Protein AF-A0A8H7XC31-F1 (afdb_monomer_lite)

Sequence (245 aa):
MSIRESCIIVEVGPGAEKYKVGDNVFGFFFHNEKERAQQIYVTAPEHPLSKVPAGVSLASAATVPNNFCTAFYTLSEKLGIELPWPRLEGFKSINQDMPILVWGASTSVGQYAVQILKYWGYTNVIGIASAKHHDKIKSYGAKHVFDYRDATVVQSIAKLINAQSTPDSIRVFDCVDSKFRSLIHISRIVTQPGSIVAGLLSIVVSNPSVQSPETPLRLASTFQRRLFGHRTLKLIALRHTTTNL

pLDDT: mean 77.9, std 24.05, range [23.14, 98.62]

Foldseek 3Di:
DQFFDWDADCDDDPPDDPDDGGFIKTFGDDPDPQQGPPDPDHDDDPVRMDTDDPPDDSVNRSLDHPLLVVLVCCCCVQQVHDQDPPDDPPQDDPCLAAAEEEAPCVDSNNVNNLLSSVVNNRQRYEYEDAPVCVVVSVVSRHPHYDYLPPPCRLVVLLCVNVPDPDHLEHEYEAAPPDPVGDVVSVVSNGDHPPYGYDYDDDDPDDDPPDPDPDDPDDDDPPVPDPPDDDDDDDPDDDDDDDDDD

Structure (mmCIF, N/CA/C/O backbone):
data_AF-A0A8H7XC31-F1
#
_entry.id   AF-A0A8H7XC31-F1
#
loop_
_atom_site.group_PDB
_atom_site.id
_atom_site.type_symbol
_atom_site.label_atom_id
_atom_site.label_alt_id
_atom_site.label_comp_id
_atom_site.label_asym_id
_atom_site.label_entity_id
_atom_site.label_seq_id
_atom_site.pdbx_PDB_ins_code
_atom_site.Cartn_x
_atom_site.Cartn_y
_atom_site.Cartn_z
_atom_site.occupancy
_atom_site.B_iso_or_equiv
_atom_site.auth_seq_id
_atom_site.auth_comp_id
_atom_site.auth_asym_id
_atom_site.auth_atom_id
_atom_site.pdbx_PDB_model_num
ATOM 1 N N . MET A 1 1 ? -2.207 14.937 -13.027 1.00 38.38 1 MET A N 1
ATOM 2 C CA . MET A 1 1 ? -0.823 14.515 -13.326 1.00 38.38 1 MET A CA 1
ATOM 3 C C . MET A 1 1 ? -0.801 12.994 -13.284 1.00 38.38 1 MET A C 1
ATOM 5 O O . MET A 1 1 ? -1.076 12.435 -12.230 1.00 38.38 1 MET A O 1
ATOM 9 N N . SER A 1 2 ? -0.657 12.329 -14.433 1.00 39.44 2 SER A N 1
ATOM 10 C CA . SER A 1 2 ? -0.609 10.858 -14.503 1.00 39.44 2 SER A CA 1
ATOM 11 C C . SER A 1 2 ? 0.830 10.404 -14.257 1.00 39.44 2 SER A C 1
ATOM 13 O O . SER A 1 2 ? 1.722 10.921 -14.919 1.00 39.44 2 SER A O 1
ATOM 15 N N . ILE A 1 3 ? 1.048 9.494 -13.301 1.00 52.84 3 ILE A N 1
ATOM 16 C CA . ILE A 1 3 ? 2.382 9.052 -12.839 1.00 52.84 3 ILE A CA 1
ATOM 17 C C . ILE A 1 3 ? 2.516 7.523 -12.968 1.00 52.84 3 ILE A C 1
ATOM 19 O O . ILE A 1 3 ? 2.842 6.814 -12.018 1.00 52.84 3 ILE A O 1
ATOM 23 N N . ARG A 1 4 ? 2.102 6.974 -14.114 1.00 57.53 4 ARG A N 1
ATOM 24 C CA . ARG A 1 4 ? 2.094 5.525 -14.360 1.00 57.53 4 ARG A CA 1
ATOM 25 C C . ARG A 1 4 ? 3.150 5.190 -15.404 1.00 57.53 4 ARG A C 1
ATOM 27 O O . ARG A 1 4 ? 2.907 5.386 -16.588 1.00 57.53 4 ARG A O 1
ATOM 34 N N . GLU A 1 5 ? 4.302 4.704 -14.956 1.00 68.81 5 GLU A N 1
ATOM 35 C CA . GLU A 1 5 ? 5.464 4.443 -15.809 1.00 68.81 5 GLU A CA 1
ATOM 36 C C . GLU A 1 5 ? 5.737 2.940 -15.875 1.00 68.81 5 GLU A C 1
ATOM 38 O O . GLU A 1 5 ? 6.327 2.346 -14.974 1.00 68.81 5 GLU A O 1
ATOM 43 N N . SER A 1 6 ? 5.298 2.320 -16.967 1.00 86.88 6 SER A N 1
ATOM 44 C CA . SER A 1 6 ? 5.898 1.086 -17.470 1.00 86.88 6 SER A CA 1
ATOM 45 C C . SER A 1 6 ? 6.266 1.307 -18.928 1.00 86.88 6 SER A C 1
ATOM 47 O O . SE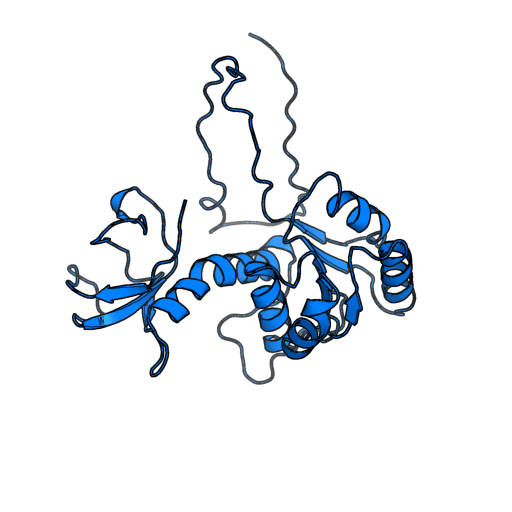R A 1 6 ? 5.449 1.844 -19.678 1.00 86.88 6 SER A O 1
ATOM 49 N N . CYS A 1 7 ? 7.451 0.889 -19.337 1.00 87.50 7 CYS A N 1
ATOM 50 C CA . CYS A 1 7 ? 7.962 1.129 -20.677 1.00 87.50 7 CYS A CA 1
ATOM 51 C C . CYS A 1 7 ? 8.883 -0.003 -21.131 1.00 87.50 7 CYS A C 1
ATOM 53 O O . CYS A 1 7 ? 9.198 -0.927 -20.378 1.00 87.50 7 CYS A O 1
ATOM 55 N N . ILE A 1 8 ? 9.288 0.083 -22.393 1.00 91.81 8 ILE A N 1
ATOM 56 C CA . ILE A 1 8 ? 10.309 -0.768 -22.993 1.00 91.81 8 ILE A CA 1
ATOM 57 C C . ILE A 1 8 ? 11.564 0.087 -23.133 1.00 91.81 8 ILE A C 1
ATOM 59 O O . ILE A 1 8 ? 11.482 1.224 -23.600 1.00 91.81 8 ILE A O 1
ATOM 63 N N . ILE A 1 9 ? 12.717 -0.441 -22.733 1.00 92.12 9 ILE A N 1
ATOM 64 C CA . ILE A 1 9 ? 13.994 0.243 -22.943 1.00 92.12 9 ILE A CA 1
ATOM 65 C C . ILE A 1 9 ? 14.299 0.272 -24.443 1.00 92.12 9 ILE A C 1
ATOM 67 O O . ILE A 1 9 ? 14.422 -0.779 -25.070 1.00 92.12 9 ILE A O 1
ATOM 71 N N . VAL A 1 10 ? 14.437 1.467 -25.016 1.00 92.56 10 VAL A N 1
ATOM 72 C CA . VAL A 1 10 ? 14.806 1.659 -26.433 1.00 92.56 10 VAL A CA 1
ATOM 73 C C . VAL A 1 10 ? 16.264 2.082 -26.612 1.00 92.56 10 VAL A C 1
ATOM 75 O O . VAL A 1 10 ? 16.846 1.828 -27.659 1.00 92.56 10 VAL A O 1
ATOM 78 N N . GLU A 1 11 ? 16.869 2.665 -25.577 1.00 91.81 11 GLU A N 1
ATOM 79 C CA . GLU A 1 11 ? 18.263 3.106 -25.552 1.00 91.81 11 GLU A CA 1
ATOM 80 C C . GLU A 1 11 ? 18.789 3.061 -24.109 1.00 91.81 11 GLU A C 1
ATOM 82 O O . GLU A 1 11 ? 18.017 3.215 -23.158 1.00 91.81 11 GLU A O 1
ATOM 87 N N . VAL A 1 12 ? 20.094 2.836 -23.944 1.00 92.44 12 VAL A N 1
ATOM 88 C CA . VAL A 1 12 ? 20.777 2.809 -22.645 1.00 92.44 12 VAL A CA 1
ATOM 89 C C . VAL A 1 12 ? 21.883 3.858 -22.652 1.00 92.44 12 VAL A C 1
ATOM 91 O O . VAL A 1 12 ? 22.724 3.872 -23.548 1.00 92.44 12 VAL A O 1
ATOM 94 N N . GLY A 1 13 ? 21.867 4.748 -21.658 1.00 88.50 13 GLY A N 1
ATOM 95 C CA . GLY A 1 13 ? 22.862 5.809 -21.532 1.00 88.50 13 GLY A CA 1
ATOM 96 C C . GLY A 1 13 ? 24.237 5.292 -21.078 1.00 88.50 13 GLY A C 1
ATOM 97 O O . GLY A 1 13 ? 24.325 4.217 -20.480 1.00 88.50 13 GLY A O 1
ATOM 98 N N . PRO A 1 14 ? 25.318 6.063 -21.302 1.00 87.06 14 PRO A N 1
ATOM 99 C CA . PRO A 1 14 ? 26.655 5.693 -20.844 1.00 87.06 14 PRO A CA 1
ATOM 100 C C . PRO A 1 14 ? 26.699 5.443 -19.327 1.00 87.06 14 PRO A C 1
ATOM 102 O O . PRO A 1 14 ? 26.270 6.291 -18.547 1.00 87.06 14 PRO A O 1
ATOM 105 N N . GLY A 1 15 ? 27.236 4.291 -18.916 1.00 85.12 15 GLY A N 1
ATOM 106 C CA . GLY A 1 15 ? 27.402 3.914 -17.504 1.00 85.12 15 GLY A CA 1
ATOM 107 C C . GLY A 1 15 ? 26.190 3.247 -16.842 1.00 85.12 15 GLY A C 1
ATOM 108 O O . GLY A 1 15 ? 26.268 2.928 -15.661 1.00 85.12 15 GLY A O 1
ATOM 109 N N . ALA A 1 16 ? 25.087 3.026 -17.566 1.00 86.00 16 ALA A N 1
ATOM 110 C CA . ALA A 1 16 ? 23.999 2.168 -17.096 1.00 86.00 16 ALA A CA 1
ATOM 111 C C . ALA A 1 16 ? 24.301 0.695 -17.429 1.00 86.00 16 ALA A C 1
ATOM 113 O O . ALA A 1 16 ? 24.654 0.367 -18.562 1.00 86.00 16 ALA A O 1
ATOM 114 N N . GLU A 1 17 ? 24.159 -0.191 -16.443 1.00 88.62 17 GLU A N 1
ATOM 115 C CA . GLU A 1 17 ? 24.619 -1.591 -16.517 1.00 88.62 17 GLU A CA 1
ATOM 116 C C . GLU A 1 17 ? 23.508 -2.621 -16.228 1.00 88.62 17 GLU A C 1
ATOM 118 O O . GLU A 1 17 ? 23.610 -3.792 -16.594 1.00 88.62 17 GLU A O 1
ATOM 123 N N . LYS A 1 18 ? 22.417 -2.210 -15.575 1.00 88.62 18 LYS A N 1
ATOM 124 C CA . LYS A 1 18 ? 21.340 -3.073 -15.059 1.00 88.62 18 LYS A CA 1
ATOM 125 C C . LYS A 1 18 ? 20.343 -3.505 -16.138 1.00 88.62 18 LYS A C 1
ATOM 127 O O . LYS A 1 18 ? 19.690 -4.549 -15.994 1.00 88.62 18 LYS A O 1
ATOM 132 N N . TYR A 1 19 ? 20.186 -2.708 -17.195 1.00 90.75 19 TYR A N 1
ATOM 133 C CA . TYR A 1 19 ? 19.176 -2.911 -18.238 1.00 90.75 19 TYR A CA 1
ATOM 134 C C . TYR A 1 19 ? 19.772 -2.915 -19.641 1.00 90.75 19 TYR A C 1
ATOM 136 O O . TYR A 1 19 ? 20.825 -2.339 -19.893 1.00 90.75 19 TYR A O 1
ATOM 144 N N . LYS A 1 20 ? 19.048 -3.541 -20.571 1.00 92.00 20 LYS A N 1
ATOM 145 C CA . LYS A 1 20 ? 19.362 -3.544 -22.003 1.00 92.00 20 LYS A CA 1
ATOM 146 C C . LYS A 1 20 ? 18.144 -3.156 -22.833 1.00 92.00 20 LYS A C 1
ATOM 148 O O . LYS A 1 20 ? 17.010 -3.278 -22.369 1.00 92.00 20 LYS A O 1
ATOM 153 N N . VAL A 1 21 ? 18.387 -2.751 -24.077 1.00 93.81 21 VAL A N 1
ATOM 154 C CA . VAL A 1 21 ? 17.334 -2.513 -25.074 1.00 93.81 21 VAL A CA 1
ATOM 155 C C . VAL A 1 21 ? 16.414 -3.736 -25.179 1.00 93.81 21 VAL A C 1
ATOM 157 O O . VAL A 1 21 ? 16.875 -4.877 -25.198 1.00 93.81 21 VAL A O 1
ATOM 160 N N . GLY A 1 22 ? 15.107 -3.484 -25.208 1.00 91.62 22 GLY A N 1
ATOM 161 C CA . GLY A 1 22 ? 14.050 -4.492 -25.227 1.00 91.62 22 GLY A CA 1
ATOM 162 C C . GLY A 1 22 ? 13.583 -4.973 -23.849 1.00 91.62 22 GLY A C 1
ATOM 163 O O . GLY A 1 22 ? 12.568 -5.664 -23.779 1.00 91.62 22 GLY A O 1
ATOM 164 N N . ASP A 1 23 ? 14.258 -4.619 -22.747 1.00 92.00 23 ASP A N 1
ATOM 165 C CA . ASP A 1 23 ? 13.760 -4.958 -21.409 1.00 92.00 23 ASP A CA 1
ATOM 166 C C . ASP A 1 23 ? 12.462 -4.180 -21.102 1.00 92.00 23 ASP A C 1
ATOM 168 O O . ASP A 1 23 ? 12.393 -2.958 -21.251 1.00 92.00 23 ASP A O 1
ATOM 172 N N . ASN A 1 24 ? 11.442 -4.889 -20.609 1.00 93.12 24 ASN A N 1
ATOM 173 C CA . ASN A 1 24 ? 10.237 -4.282 -20.043 1.00 93.12 24 ASN A CA 1
ATOM 174 C C . ASN A 1 24 ? 10.525 -3.831 -18.609 1.00 93.12 24 ASN A C 1
ATOM 176 O O . ASN A 1 24 ? 10.887 -4.651 -17.759 1.00 93.12 24 ASN A O 1
ATOM 180 N N . VAL A 1 25 ? 10.321 -2.550 -18.317 1.00 92.12 25 VAL A N 1
ATOM 181 C CA . VAL A 1 25 ? 10.585 -1.958 -17.002 1.00 92.12 25 VAL A CA 1
ATOM 182 C C . VAL A 1 25 ? 9.396 -1.148 -16.500 1.00 92.12 25 VAL A C 1
ATOM 184 O O . VAL A 1 25 ? 8.512 -0.754 -17.257 1.00 92.12 25 VAL A O 1
ATOM 187 N N . PHE A 1 26 ? 9.366 -0.912 -15.196 1.00 90.94 26 PHE A N 1
ATOM 188 C CA . PHE A 1 26 ? 8.407 -0.039 -14.533 1.00 90.94 26 PHE A CA 1
ATOM 189 C C . PHE A 1 26 ? 9.085 0.667 -13.356 1.00 90.94 26 PHE A C 1
ATOM 191 O O . PHE A 1 26 ? 10.065 0.158 -12.806 1.00 90.94 26 PHE A O 1
ATOM 198 N N . GLY A 1 27 ? 8.599 1.849 -12.984 1.00 86.38 27 GLY A N 1
ATOM 199 C CA . GLY A 1 27 ? 9.230 2.659 -11.944 1.00 86.38 27 GLY A CA 1
ATOM 200 C C . GLY A 1 27 ? 8.412 3.878 -11.550 1.00 86.38 27 GLY A C 1
ATOM 201 O O . GLY A 1 27 ? 7.295 4.068 -12.022 1.00 86.38 27 GLY A O 1
ATOM 202 N N . PHE A 1 28 ? 8.951 4.657 -10.617 1.00 81.88 28 PHE A N 1
ATOM 203 C CA . PHE A 1 28 ? 8.334 5.892 -10.140 1.00 81.88 28 PHE A CA 1
ATOM 204 C C . PHE A 1 28 ? 9.389 6.993 -10.060 1.00 81.88 28 PHE A C 1
ATOM 206 O O . PHE A 1 28 ? 10.243 6.961 -9.172 1.00 81.88 28 PHE A O 1
ATOM 213 N N . PHE A 1 29 ? 9.343 7.949 -10.986 1.00 73.12 29 PHE A N 1
ATOM 214 C CA . PHE A 1 29 ? 10.306 9.049 -11.065 1.00 73.12 29 PHE A CA 1
ATOM 215 C C . PHE A 1 29 ? 9.648 10.305 -11.657 1.00 73.12 29 PHE A C 1
ATOM 217 O O . PHE A 1 29 ? 8.815 10.226 -12.545 1.00 73.12 29 PHE A O 1
ATOM 224 N N . PHE A 1 30 ? 9.962 11.487 -11.121 1.00 69.81 30 PHE A N 1
ATOM 225 C CA . PHE A 1 30 ? 9.374 12.751 -11.594 1.00 69.81 30 PHE A CA 1
ATOM 226 C C . PHE A 1 30 ? 10.208 13.969 -11.162 1.00 69.81 30 PHE A C 1
ATOM 228 O O . PHE A 1 30 ? 9.672 14.965 -10.675 1.00 69.81 30 PHE A O 1
ATOM 235 N N . HIS A 1 31 ? 11.536 13.912 -11.303 1.00 69.12 31 HIS A N 1
ATOM 236 C CA . HIS A 1 31 ? 12.411 14.986 -10.818 1.00 69.12 31 HIS A CA 1
ATOM 237 C C . HIS A 1 31 ? 12.345 16.239 -11.696 1.00 69.12 31 HIS A C 1
ATOM 239 O O . HIS A 1 31 ? 12.522 17.352 -11.200 1.00 69.12 31 HIS A O 1
ATOM 245 N N . ASN A 1 32 ? 12.101 16.072 -12.997 1.00 73.62 32 ASN A N 1
ATOM 246 C CA . ASN A 1 32 ? 12.052 17.159 -13.971 1.00 73.62 32 ASN A CA 1
ATOM 247 C C . ASN A 1 32 ? 11.060 16.854 -15.110 1.00 73.62 32 ASN A C 1
ATOM 249 O O . ASN A 1 32 ? 10.403 15.816 -15.140 1.00 73.62 32 ASN A O 1
ATOM 253 N N . GLU A 1 33 ? 10.918 17.787 -16.051 1.00 72.62 33 GLU A N 1
ATOM 254 C CA . GLU A 1 33 ? 9.970 17.670 -17.167 1.00 72.62 33 GLU A CA 1
ATOM 255 C C . GLU A 1 33 ? 10.283 16.517 -18.122 1.00 72.62 33 GLU A C 1
ATOM 257 O O . GLU A 1 33 ? 9.353 15.884 -18.617 1.00 72.62 33 GLU A O 1
ATOM 262 N N . LYS A 1 34 ? 11.569 16.195 -18.315 1.00 70.81 34 LYS A N 1
ATOM 263 C CA . LYS A 1 34 ? 12.021 15.100 -19.187 1.00 70.81 34 LYS A CA 1
ATOM 264 C C . LYS A 1 34 ? 11.685 13.721 -18.625 1.00 70.81 34 LYS A C 1
ATOM 266 O O . LYS A 1 34 ? 11.679 12.754 -19.375 1.00 70.81 34 LYS A O 1
ATOM 271 N N . GLU A 1 35 ? 11.377 13.654 -17.334 1.00 73.06 35 GLU A N 1
ATOM 272 C CA . GLU A 1 35 ? 11.064 12.438 -16.584 1.00 73.06 35 GLU A CA 1
ATOM 273 C C . GLU A 1 35 ? 9.557 12.183 -16.429 1.00 73.06 35 GLU A C 1
ATOM 275 O O . GLU A 1 35 ? 9.161 11.231 -15.771 1.00 73.06 35 GLU A O 1
ATOM 280 N N . ARG A 1 36 ? 8.681 13.017 -17.005 1.00 76.12 36 ARG A N 1
ATOM 281 C CA . ARG A 1 36 ? 7.228 12.844 -16.840 1.00 76.12 36 ARG A CA 1
ATOM 282 C C . ARG A 1 36 ? 6.710 11.626 -17.615 1.00 76.12 36 ARG A C 1
ATOM 284 O O . ARG A 1 36 ? 7.155 11.354 -18.720 1.00 76.12 36 ARG A O 1
ATOM 291 N N . ALA A 1 37 ? 5.683 10.950 -17.103 1.00 75.38 37 ALA A N 1
ATOM 292 C CA . ALA A 1 37 ? 5.089 9.782 -17.769 1.00 75.38 37 ALA A CA 1
ATOM 293 C C . ALA A 1 37 ? 4.274 10.087 -19.045 1.00 75.38 37 ALA A C 1
ATOM 295 O O . ALA A 1 37 ? 3.971 9.186 -19.821 1.00 75.38 37 ALA A O 1
ATOM 296 N N . GLN A 1 38 ? 3.816 11.329 -19.238 1.00 81.38 38 GLN A N 1
ATOM 297 C CA . GLN A 1 38 ? 2.826 11.682 -20.272 1.00 81.38 38 GLN A CA 1
ATOM 298 C C . GLN A 1 38 ? 3.481 12.070 -21.604 1.00 81.38 38 GLN A C 1
ATOM 300 O O . GLN A 1 38 ? 3.237 13.151 -22.134 1.00 81.38 38 GLN A O 1
ATOM 305 N N . GLN A 1 39 ? 4.332 11.193 -22.120 1.00 80.88 39 GLN A N 1
ATOM 306 C CA . GLN A 1 39 ? 5.094 11.384 -23.353 1.00 80.88 39 GLN A CA 1
ATOM 307 C C . GLN A 1 39 ? 5.420 10.027 -23.981 1.00 80.88 39 GLN A C 1
ATOM 309 O O . GLN A 1 39 ? 5.320 8.992 -23.327 1.00 80.88 39 GLN A O 1
ATOM 314 N N . ILE A 1 40 ? 5.783 10.036 -25.266 1.00 83.81 40 ILE A N 1
ATOM 315 C CA . ILE A 1 40 ? 6.089 8.812 -26.027 1.00 83.81 40 ILE A CA 1
ATOM 316 C C . ILE A 1 40 ? 7.442 8.227 -25.599 1.00 83.81 40 ILE A C 1
ATOM 318 O O . ILE A 1 40 ? 7.591 7.012 -25.515 1.00 83.81 40 ILE A O 1
ATOM 322 N N . TYR A 1 41 ? 8.404 9.095 -25.285 1.00 84.56 41 TYR A N 1
ATOM 323 C CA . TYR A 1 41 ? 9.725 8.727 -24.790 1.00 84.56 41 TYR A CA 1
ATOM 324 C C . TYR A 1 41 ? 10.001 9.466 -23.494 1.00 84.56 41 TYR A C 1
ATOM 326 O O . TYR A 1 41 ? 9.636 10.629 -23.362 1.00 84.56 41 TYR A O 1
ATOM 334 N N . VAL A 1 42 ? 10.661 8.797 -22.558 1.00 85.25 42 VAL A N 1
ATOM 335 C CA . VAL A 1 42 ? 11.051 9.368 -21.273 1.00 85.25 42 VAL A CA 1
ATOM 336 C C . VAL A 1 42 ? 12.484 8.965 -20.978 1.00 85.25 42 VAL A C 1
ATOM 338 O O . VAL A 1 42 ? 12.874 7.820 -21.209 1.00 85.25 42 VAL A O 1
ATOM 341 N N . THR A 1 43 ? 13.275 9.907 -20.480 1.00 84.88 43 THR A N 1
ATOM 342 C CA . THR A 1 43 ? 14.601 9.605 -19.941 1.00 84.88 43 THR A CA 1
ATOM 343 C C . THR A 1 43 ? 14.454 9.441 -18.440 1.00 84.88 43 THR A C 1
ATOM 345 O O . THR A 1 43 ? 13.861 10.300 -17.795 1.00 84.88 43 THR A O 1
ATOM 348 N N . ALA A 1 44 ? 14.970 8.351 -17.883 1.00 82.00 44 ALA A N 1
ATOM 349 C CA . ALA A 1 44 ? 14.872 8.065 -16.459 1.00 82.00 44 ALA A CA 1
ATOM 350 C C . ALA A 1 44 ? 16.227 7.596 -15.924 1.00 82.00 44 ALA A C 1
ATOM 352 O O . ALA A 1 44 ? 16.964 6.920 -16.648 1.00 82.00 44 ALA A O 1
ATOM 353 N N . PRO A 1 45 ? 16.568 7.918 -14.666 1.00 83.19 45 PRO A N 1
ATOM 354 C CA . PRO A 1 45 ? 17.711 7.290 -14.030 1.00 83.19 45 PRO A CA 1
ATOM 355 C C . PRO A 1 45 ? 17.467 5.779 -13.876 1.00 83.19 45 PRO A C 1
ATOM 357 O O . PRO A 1 45 ? 16.332 5.309 -13.871 1.00 83.19 45 PRO A O 1
ATOM 360 N N . GLU A 1 46 ? 18.543 5.009 -13.728 1.00 84.25 46 GLU A N 1
ATOM 361 C CA . GLU A 1 46 ? 18.479 3.543 -13.657 1.00 84.25 46 GLU A CA 1
ATOM 362 C C . GLU A 1 46 ? 17.914 3.019 -12.321 1.00 84.25 46 GLU A C 1
ATOM 364 O O . GLU A 1 46 ? 17.202 2.012 -12.269 1.00 84.25 46 GLU A O 1
ATOM 369 N N . HIS A 1 47 ? 18.214 3.713 -11.221 1.00 84.38 47 HIS A N 1
ATOM 370 C CA . HIS A 1 47 ? 17.933 3.243 -9.863 1.00 84.38 47 HIS A CA 1
ATOM 371 C C . HIS A 1 47 ? 16.440 3.099 -9.474 1.00 84.38 47 HIS A C 1
ATOM 373 O O . HIS A 1 47 ? 16.144 2.142 -8.757 1.00 84.38 47 HIS A O 1
ATOM 379 N N . PRO A 1 48 ? 15.482 3.955 -9.902 1.00 83.06 48 PRO A N 1
ATOM 380 C CA . PRO A 1 48 ? 14.070 3.823 -9.536 1.00 83.06 48 PRO A CA 1
ATOM 381 C C . PRO A 1 48 ? 13.307 2.835 -10.431 1.00 83.06 48 PRO A C 1
ATOM 383 O O . PRO A 1 48 ? 12.103 2.648 -10.250 1.00 83.06 48 PRO A O 1
ATOM 386 N N . LEU A 1 49 ? 13.978 2.224 -11.412 1.00 87.31 49 LEU A N 1
ATOM 387 C CA . LEU A 1 49 ? 13.386 1.231 -12.297 1.00 87.31 49 LEU A CA 1
ATOM 388 C C . LEU A 1 49 ? 13.502 -0.173 -11.699 1.00 87.31 49 LEU A C 1
ATOM 390 O O . LEU A 1 49 ? 14.424 -0.499 -10.941 1.00 87.31 49 LEU A O 1
ATOM 394 N N . SER A 1 50 ? 12.579 -1.034 -12.107 1.00 90.88 50 SER A N 1
ATOM 395 C CA . SER A 1 50 ? 12.626 -2.482 -11.921 1.00 90.88 50 SER A CA 1
ATOM 396 C C . SER A 1 50 ? 12.133 -3.185 -13.183 1.00 90.88 50 SER A C 1
ATOM 398 O O . SER A 1 50 ? 11.341 -2.624 -13.939 1.00 90.88 50 SER A O 1
ATOM 400 N N . LYS A 1 51 ? 12.589 -4.421 -13.425 1.00 93.88 51 LYS A N 1
ATOM 401 C CA . LYS A 1 51 ? 12.087 -5.226 -14.549 1.00 93.88 51 LYS A CA 1
ATOM 402 C C . LYS A 1 51 ? 10.656 -5.673 -14.277 1.00 93.88 51 LYS A C 1
ATOM 404 O O . LYS A 1 51 ? 10.333 -6.071 -13.158 1.00 93.88 51 LYS A O 1
ATOM 409 N N . VAL A 1 52 ? 9.817 -5.640 -15.304 1.00 94.25 52 VAL A N 1
ATOM 410 C CA . VAL A 1 52 ? 8.467 -6.201 -15.235 1.00 94.25 52 VAL A CA 1
ATOM 411 C C . VAL A 1 52 ? 8.577 -7.729 -15.149 1.00 94.25 52 VAL A C 1
ATOM 413 O O . VAL A 1 52 ? 9.269 -8.325 -15.978 1.00 94.25 52 VAL A O 1
ATOM 416 N N . PRO A 1 53 ? 7.931 -8.382 -14.164 1.00 94.88 53 PRO A N 1
ATOM 417 C CA . PRO A 1 53 ? 7.959 -9.836 -14.051 1.00 94.88 53 PRO A CA 1
ATOM 418 C C . PRO A 1 53 ? 7.376 -10.537 -15.284 1.00 94.88 53 PRO A C 1
ATOM 420 O O . PRO A 1 53 ? 6.454 -10.030 -15.929 1.00 94.88 53 PRO A O 1
ATOM 423 N N . ALA A 1 54 ? 7.873 -11.740 -15.578 1.00 93.06 54 ALA A N 1
ATOM 424 C CA . ALA A 1 54 ? 7.337 -12.563 -16.657 1.00 93.06 54 ALA A CA 1
ATOM 425 C C . ALA A 1 54 ? 5.830 -12.823 -16.456 1.00 93.06 54 ALA A C 1
ATOM 427 O O . ALA A 1 54 ? 5.380 -13.102 -15.346 1.00 93.06 54 ALA A O 1
ATOM 428 N N . GLY A 1 55 ? 5.047 -12.708 -17.532 1.00 92.88 55 GLY A N 1
ATOM 429 C CA . GLY A 1 55 ? 3.590 -12.882 -17.499 1.00 92.88 55 GLY A CA 1
ATOM 430 C C . GLY A 1 55 ? 2.793 -11.661 -17.017 1.00 92.88 55 GLY A C 1
ATOM 431 O O . GLY A 1 55 ? 1.565 -11.686 -17.075 1.00 92.88 55 GLY A O 1
ATOM 432 N N . VAL A 1 56 ? 3.449 -10.576 -16.590 1.00 94.62 56 VAL A N 1
ATOM 433 C CA . VAL A 1 56 ? 2.777 -9.319 -16.229 1.00 94.62 56 VAL A CA 1
ATOM 434 C C . VAL A 1 56 ? 2.774 -8.373 -17.429 1.00 94.62 56 VAL A C 1
ATOM 436 O O . VAL A 1 56 ? 3.820 -8.047 -17.985 1.00 94.62 56 VAL A O 1
ATOM 439 N N . SER A 1 57 ? 1.588 -7.910 -17.832 1.00 94.69 57 SER A N 1
ATOM 440 C CA . SER A 1 57 ? 1.471 -6.904 -18.894 1.00 94.69 57 SER A CA 1
ATOM 441 C C . SER A 1 57 ? 2.034 -5.552 -18.444 1.00 94.69 57 SER A C 1
ATOM 443 O O . SER A 1 57 ? 1.949 -5.204 -17.263 1.00 94.69 57 SER A O 1
ATOM 445 N N . LEU A 1 58 ? 2.530 -4.742 -19.385 1.00 89.31 58 LEU A N 1
ATOM 446 C CA . LEU A 1 58 ? 2.939 -3.360 -19.101 1.00 89.31 58 LEU A CA 1
ATOM 447 C C . LEU A 1 58 ? 1.791 -2.561 -18.462 1.00 89.31 58 LEU A C 1
ATOM 449 O O . LEU A 1 58 ? 1.980 -1.918 -17.436 1.00 89.31 58 LEU A O 1
ATOM 453 N N . ALA A 1 59 ? 0.565 -2.698 -18.978 1.00 90.81 59 ALA A N 1
ATOM 454 C CA . ALA A 1 59 ? -0.607 -2.018 -18.424 1.00 90.81 59 ALA A CA 1
ATOM 455 C C . ALA A 1 59 ? -0.844 -2.349 -16.939 1.00 90.81 59 ALA A C 1
ATOM 457 O O . ALA A 1 59 ? -1.149 -1.454 -16.149 1.00 90.81 59 ALA A O 1
ATOM 458 N N . SER A 1 60 ? -0.662 -3.613 -16.547 1.00 91.81 60 SER A N 1
ATOM 459 C CA . SER A 1 60 ? -0.736 -4.042 -15.147 1.00 91.81 60 SER A CA 1
ATOM 460 C C . SER A 1 60 ? 0.442 -3.508 -14.329 1.00 91.81 60 SER A C 1
ATOM 462 O O . SER A 1 60 ? 0.247 -3.013 -13.222 1.00 91.81 60 SER A O 1
ATOM 464 N N . ALA A 1 61 ? 1.662 -3.562 -14.870 1.00 91.06 61 ALA A N 1
ATOM 465 C CA . ALA A 1 61 ? 2.853 -3.047 -14.197 1.00 91.06 61 ALA A CA 1
ATOM 466 C C . ALA A 1 61 ? 2.740 -1.540 -13.913 1.00 91.06 61 ALA A C 1
ATOM 468 O O . ALA A 1 61 ? 3.071 -1.095 -12.818 1.00 91.06 61 ALA A O 1
ATOM 469 N N . ALA A 1 62 ? 2.174 -0.766 -14.841 1.00 89.56 62 ALA A N 1
ATOM 470 C CA . ALA A 1 62 ? 1.981 0.676 -14.717 1.00 89.56 62 ALA A CA 1
ATOM 471 C C . ALA A 1 62 ? 1.088 1.087 -13.527 1.00 89.56 62 ALA A C 1
ATOM 473 O O . ALA A 1 62 ? 1.107 2.243 -13.102 1.00 89.56 62 ALA A O 1
ATOM 474 N N . THR A 1 63 ? 0.275 0.179 -12.971 1.00 89.25 63 THR A N 1
ATOM 475 C CA . THR A 1 63 ? -0.603 0.499 -11.832 1.00 89.25 63 THR A CA 1
ATOM 476 C C . THR A 1 63 ? 0.110 0.462 -10.481 1.00 89.25 63 THR A C 1
ATOM 478 O O . THR A 1 63 ? -0.449 0.943 -9.491 1.00 89.25 63 THR A O 1
ATOM 481 N N . VAL A 1 64 ? 1.312 -0.119 -10.429 1.00 90.94 64 VAL A N 1
ATOM 482 C CA . VAL A 1 64 ? 2.027 -0.439 -9.188 1.00 90.94 64 VAL A CA 1
ATOM 483 C C . VAL A 1 64 ? 2.809 0.751 -8.620 1.00 90.94 64 VAL A C 1
ATOM 485 O O . VAL A 1 64 ? 2.536 1.102 -7.471 1.00 90.94 64 VAL A O 1
ATOM 488 N N . PRO A 1 65 ? 3.731 1.408 -9.359 1.00 89.31 65 PRO A N 1
ATOM 489 C CA . PRO A 1 65 ? 4.824 2.170 -8.753 1.00 89.31 65 PRO A CA 1
ATOM 490 C C . PRO A 1 65 ? 4.362 3.272 -7.809 1.00 89.31 65 PRO A C 1
ATOM 492 O O . PRO A 1 65 ? 4.632 3.214 -6.614 1.00 89.31 65 PRO A O 1
ATOM 495 N N . ASN A 1 66 ? 3.573 4.223 -8.315 1.00 87.38 66 ASN A N 1
ATOM 496 C CA . ASN A 1 66 ? 3.099 5.352 -7.521 1.00 87.38 66 ASN A CA 1
ATOM 497 C C . ASN A 1 66 ? 2.345 4.896 -6.262 1.00 87.38 66 ASN A C 1
ATOM 499 O O . ASN A 1 66 ? 2.607 5.376 -5.162 1.00 87.38 66 ASN A O 1
ATOM 503 N N . ASN A 1 67 ? 1.404 3.960 -6.410 1.00 89.56 67 ASN A N 1
ATOM 504 C CA . ASN A 1 67 ? 0.529 3.560 -5.309 1.00 89.56 67 ASN A CA 1
ATOM 505 C C . ASN A 1 67 ? 1.271 2.713 -4.268 1.00 89.56 67 ASN A C 1
ATOM 507 O O . ASN A 1 67 ? 1.068 2.909 -3.071 1.00 89.56 67 ASN A O 1
ATOM 511 N N . PHE A 1 68 ? 2.146 1.811 -4.721 1.00 92.25 68 PHE A N 1
ATOM 512 C CA . PHE A 1 68 ? 2.978 0.987 -3.854 1.00 92.25 68 PHE A CA 1
ATOM 513 C C . PHE A 1 68 ? 4.000 1.839 -3.100 1.00 92.25 68 PHE A C 1
ATOM 515 O O . PHE A 1 68 ? 4.045 1.764 -1.876 1.00 92.25 68 PHE A O 1
ATOM 522 N N . CYS A 1 69 ? 4.761 2.699 -3.790 1.00 90.94 69 CYS A N 1
ATOM 523 C CA . CYS A 1 69 ? 5.735 3.590 -3.155 1.00 90.94 69 CYS A CA 1
ATOM 524 C C . CYS A 1 69 ? 5.064 4.520 -2.137 1.00 90.94 69 CYS A C 1
ATOM 526 O O . CYS A 1 69 ? 5.569 4.680 -1.029 1.00 90.94 69 CYS A O 1
ATOM 528 N N . THR A 1 70 ? 3.894 5.072 -2.475 1.00 90.56 70 THR A N 1
ATOM 529 C CA . THR A 1 70 ? 3.105 5.909 -1.559 1.00 90.56 70 THR A CA 1
ATOM 530 C C . THR A 1 70 ? 2.698 5.137 -0.305 1.00 90.56 70 THR A C 1
ATOM 532 O O . THR A 1 70 ? 2.864 5.641 0.810 1.00 90.56 70 THR A O 1
ATOM 535 N N . ALA A 1 71 ? 2.181 3.915 -0.470 1.00 94.94 71 ALA A N 1
ATOM 536 C CA . ALA A 1 71 ? 1.757 3.091 0.652 1.00 94.94 71 ALA A CA 1
ATOM 537 C C . ALA A 1 71 ? 2.946 2.688 1.530 1.00 94.94 71 ALA A C 1
ATOM 539 O O . ALA A 1 71 ? 2.913 2.906 2.739 1.00 94.94 71 ALA A O 1
ATOM 540 N N . PHE A 1 72 ? 4.006 2.164 0.914 1.00 94.56 72 PHE A N 1
ATOM 541 C CA . PHE A 1 72 ? 5.208 1.703 1.597 1.00 94.56 72 PHE A CA 1
ATOM 542 C C . PHE A 1 72 ? 5.858 2.830 2.402 1.00 94.56 72 PHE A C 1
ATOM 544 O O . PHE A 1 72 ? 6.044 2.684 3.605 1.00 94.56 72 PHE A O 1
ATOM 551 N N . TYR A 1 73 ? 6.099 3.985 1.772 1.00 91.94 73 TYR A N 1
ATOM 552 C CA . TYR A 1 73 ? 6.694 5.151 2.428 1.00 91.94 73 TYR A CA 1
ATOM 553 C C . TYR A 1 73 ? 5.829 5.691 3.570 1.00 91.94 73 TYR A C 1
ATOM 555 O O . TYR A 1 73 ? 6.344 6.060 4.621 1.00 91.94 73 TYR A O 1
ATOM 563 N N . THR A 1 74 ? 4.508 5.755 3.389 1.00 92.25 74 THR A N 1
ATOM 564 C CA . THR A 1 74 ? 3.623 6.247 4.453 1.00 92.25 74 THR A CA 1
ATOM 565 C C . THR A 1 74 ? 3.625 5.303 5.650 1.00 92.25 74 THR A C 1
ATOM 567 O O . THR A 1 74 ? 3.757 5.752 6.789 1.00 92.25 74 THR A O 1
ATOM 570 N N . LEU A 1 75 ? 3.525 3.997 5.398 1.00 95.25 75 LEU A N 1
ATOM 571 C CA . LEU A 1 75 ? 3.578 2.985 6.445 1.00 95.25 75 LEU A CA 1
ATOM 572 C C . LEU A 1 75 ? 4.921 3.035 7.190 1.00 95.25 75 LEU A C 1
ATOM 574 O O . LEU A 1 75 ? 4.920 3.150 8.414 1.00 95.25 75 LEU A O 1
ATOM 578 N N . SER A 1 76 ? 6.054 3.025 6.485 1.00 93.94 76 SER A N 1
ATOM 579 C CA . SER A 1 76 ? 7.369 3.019 7.133 1.00 93.94 76 SER A CA 1
ATOM 580 C C . SER A 1 76 ? 7.718 4.367 7.770 1.00 93.94 76 SER A C 1
ATOM 582 O O . SER A 1 76 ? 7.840 4.479 8.987 1.00 93.94 76 SER A O 1
ATOM 584 N N . GLU A 1 77 ? 7.822 5.425 6.971 1.00 89.31 77 GLU A N 1
ATOM 585 C CA . GLU A 1 77 ? 8.436 6.692 7.383 1.00 89.31 77 GLU A CA 1
ATOM 586 C C . GLU A 1 77 ? 7.492 7.620 8.148 1.00 89.31 77 GLU A C 1
ATOM 588 O O . GLU A 1 77 ? 7.949 8.517 8.864 1.00 89.31 77 GLU A O 1
ATOM 593 N N . LYS A 1 78 ? 6.172 7.478 7.967 1.00 89.06 78 LYS A N 1
ATOM 594 C CA . LYS A 1 78 ? 5.187 8.328 8.661 1.00 89.06 78 LYS A CA 1
ATOM 595 C C . LYS A 1 78 ? 4.534 7.620 9.828 1.00 89.06 78 LYS A C 1
ATOM 597 O O . LYS A 1 78 ? 4.340 8.248 10.862 1.00 89.06 78 LYS A O 1
ATOM 602 N N . LEU A 1 79 ? 4.215 6.339 9.672 1.00 88.56 79 LEU A N 1
ATOM 603 C CA . LEU A 1 79 ? 3.545 5.557 10.707 1.00 88.56 79 LEU A CA 1
ATOM 604 C C . LEU A 1 79 ? 4.515 4.729 11.560 1.00 88.56 79 LEU A C 1
ATOM 606 O O . LEU A 1 79 ? 4.099 4.203 12.592 1.00 88.56 79 LEU A O 1
ATOM 610 N N . GLY A 1 80 ? 5.798 4.654 11.194 1.00 90.56 80 GLY A N 1
ATOM 611 C CA . GLY A 1 80 ? 6.796 3.908 11.960 1.00 90.56 80 GLY A CA 1
ATOM 612 C C . GLY A 1 80 ? 6.542 2.401 11.950 1.00 90.56 80 GLY A C 1
ATOM 613 O O . GLY A 1 80 ? 6.879 1.724 12.917 1.00 90.56 80 GLY A O 1
ATOM 614 N N . ILE A 1 81 ? 5.890 1.889 10.903 1.00 94.00 81 ILE A N 1
ATOM 615 C CA . ILE A 1 81 ? 5.700 0.454 10.686 1.00 94.00 81 ILE A CA 1
ATOM 616 C C . ILE A 1 81 ? 7.040 -0.136 10.238 1.00 94.00 81 ILE A C 1
ATOM 618 O O . ILE A 1 81 ? 7.670 0.367 9.306 1.00 94.00 81 ILE A O 1
ATOM 622 N N . GLU A 1 82 ? 7.485 -1.210 10.884 1.00 94.69 82 GLU A N 1
ATOM 623 C CA . GLU A 1 82 ? 8.715 -1.900 10.504 1.00 94.69 82 GLU A CA 1
ATOM 624 C C . GLU A 1 82 ? 8.512 -2.663 9.197 1.00 94.69 82 GLU A C 1
ATOM 626 O O . GLU A 1 82 ? 7.920 -3.742 9.157 1.00 94.69 82 GLU A O 1
ATOM 631 N N . LEU A 1 83 ? 9.054 -2.096 8.123 1.00 94.81 83 LEU A N 1
ATOM 632 C CA . LEU A 1 83 ? 9.059 -2.696 6.797 1.00 94.81 83 LEU A CA 1
ATOM 633 C C . LEU A 1 83 ? 10.506 -2.861 6.304 1.00 94.81 83 LEU A C 1
ATOM 635 O O . LEU A 1 83 ? 10.901 -2.175 5.359 1.00 94.81 83 LEU A O 1
ATOM 639 N N . PRO A 1 84 ? 11.340 -3.713 6.940 1.00 93.31 84 PRO A N 1
ATOM 640 C CA . PRO A 1 84 ? 12.717 -3.897 6.496 1.00 93.31 84 PRO A CA 1
ATOM 641 C C . PRO A 1 84 ? 12.755 -4.380 5.047 1.00 93.31 84 PRO A C 1
ATOM 643 O O . PRO A 1 84 ? 11.961 -5.238 4.639 1.00 93.31 84 PRO A O 1
ATOM 646 N N . TRP A 1 85 ? 13.695 -3.819 4.289 1.00 86.62 85 TRP A N 1
ATOM 647 C CA . TRP A 1 85 ? 13.967 -4.190 2.910 1.00 86.62 85 TRP A CA 1
ATOM 648 C C . TRP A 1 85 ? 15.464 -4.500 2.730 1.00 86.62 85 TRP A C 1
ATOM 650 O O . TRP A 1 85 ? 16.284 -3.639 3.055 1.00 86.62 85 TRP A O 1
ATOM 660 N N . PRO A 1 86 ? 15.841 -5.683 2.205 1.00 89.12 86 PRO A N 1
ATOM 661 C CA . PRO A 1 86 ? 14.961 -6.786 1.811 1.00 89.12 86 PRO A CA 1
ATOM 662 C C . PRO A 1 86 ? 14.236 -7.409 3.016 1.00 89.12 86 PRO A C 1
ATOM 664 O O . PRO A 1 86 ? 14.732 -7.379 4.142 1.00 89.12 86 PRO A O 1
ATOM 667 N N . ARG A 1 87 ? 13.043 -7.972 2.786 1.00 89.94 87 ARG A N 1
ATOM 668 C CA . ARG A 1 87 ? 12.312 -8.687 3.840 1.00 89.94 87 ARG A CA 1
ATOM 669 C C . ARG A 1 87 ? 13.048 -9.987 4.157 1.00 89.94 87 ARG A C 1
ATOM 671 O O . ARG A 1 87 ? 13.120 -10.869 3.305 1.00 89.94 87 ARG A O 1
ATOM 678 N N . LEU A 1 88 ? 13.557 -10.098 5.379 1.00 88.56 88 LEU A N 1
ATOM 679 C CA . LEU A 1 88 ? 14.234 -11.301 5.855 1.00 88.56 88 LEU A CA 1
ATOM 680 C C . LEU A 1 88 ? 13.240 -12.455 6.030 1.00 88.56 88 LEU A C 1
ATOM 682 O O . LEU A 1 88 ? 12.090 -12.253 6.439 1.00 88.56 88 LEU A O 1
ATOM 686 N N . GLU A 1 89 ? 13.692 -13.670 5.735 1.00 87.69 89 GLU A N 1
ATOM 687 C CA . GLU A 1 89 ? 12.921 -14.877 6.012 1.00 87.69 89 GLU A CA 1
ATOM 688 C C . GLU A 1 89 ? 12.644 -14.986 7.519 1.00 87.69 89 GLU A C 1
ATOM 690 O O . GLU A 1 89 ? 13.498 -14.684 8.350 1.00 87.69 89 GLU A O 1
ATOM 695 N N . GLY A 1 90 ? 11.410 -15.340 7.883 1.00 85.62 90 GLY A N 1
ATOM 696 C CA . GLY A 1 90 ? 10.995 -15.415 9.285 1.00 85.62 90 GLY A CA 1
ATOM 697 C C . GLY A 1 90 ? 10.805 -14.068 9.997 1.00 85.62 90 GLY A C 1
ATOM 698 O O . GLY A 1 90 ? 10.501 -14.079 11.189 1.00 85.62 90 GLY A O 1
ATOM 699 N N . PHE A 1 91 ? 10.924 -12.921 9.308 1.00 89.69 91 PHE A N 1
ATOM 700 C CA . PHE A 1 91 ? 10.668 -11.614 9.923 1.00 89.69 91 PHE A CA 1
ATOM 701 C C . PHE A 1 91 ? 9.280 -11.562 10.580 1.00 89.69 91 PHE A C 1
ATOM 703 O O . PHE A 1 91 ? 8.255 -11.796 9.929 1.00 89.69 91 PHE A O 1
ATOM 710 N N . LYS A 1 92 ? 9.271 -11.193 11.863 1.00 86.69 92 LYS A N 1
ATOM 711 C CA . LYS A 1 92 ? 8.087 -10.853 12.649 1.00 86.69 92 LYS A CA 1
ATOM 712 C C . LYS A 1 92 ? 8.370 -9.570 13.411 1.00 86.69 92 LYS A C 1
ATOM 714 O O . LYS A 1 92 ? 9.319 -9.519 14.189 1.00 86.69 92 LYS A O 1
ATOM 719 N N . SER A 1 93 ? 7.536 -8.555 13.207 1.00 88.25 93 SER A N 1
ATOM 720 C CA . SER A 1 93 ? 7.596 -7.359 14.044 1.00 88.25 93 SER A CA 1
ATOM 721 C C . SER A 1 93 ? 7.104 -7.699 15.450 1.00 88.25 93 SER A C 1
ATOM 723 O O . SER A 1 93 ? 6.098 -8.392 15.612 1.00 88.25 93 SER A O 1
ATOM 725 N N . ILE A 1 94 ? 7.766 -7.153 16.470 1.00 88.44 94 ILE A N 1
ATOM 726 C CA . ILE A 1 94 ? 7.300 -7.235 17.863 1.00 88.44 94 ILE A CA 1
ATOM 727 C C . ILE A 1 94 ? 5.901 -6.615 18.036 1.00 88.44 94 ILE A C 1
ATOM 729 O O . ILE A 1 94 ? 5.141 -7.020 18.907 1.00 88.44 94 ILE A O 1
ATOM 733 N N . ASN A 1 95 ? 5.535 -5.689 17.143 1.00 89.12 95 ASN A N 1
ATOM 734 C CA . ASN A 1 95 ? 4.253 -4.991 17.126 1.00 89.12 95 ASN A CA 1
ATOM 735 C C . ASN A 1 95 ? 3.288 -5.542 16.057 1.00 89.12 95 ASN A C 1
ATOM 737 O O . ASN A 1 95 ? 2.430 -4.807 15.570 1.00 89.12 95 ASN A O 1
ATOM 741 N N . GLN A 1 96 ? 3.416 -6.813 15.653 1.00 91.56 96 GLN A N 1
ATOM 742 C CA . GLN A 1 96 ? 2.575 -7.414 14.600 1.00 91.56 96 GLN A CA 1
ATOM 743 C C . GLN A 1 96 ? 1.062 -7.359 14.902 1.00 91.56 96 GLN A C 1
ATOM 745 O O . GLN A 1 96 ? 0.255 -7.285 13.974 1.00 91.56 96 GLN A O 1
ATOM 750 N N . ASP A 1 97 ? 0.680 -7.361 16.185 1.00 92.00 97 ASP A N 1
ATOM 751 C CA . ASP A 1 97 ? -0.714 -7.327 16.645 1.00 92.00 97 ASP A CA 1
ATOM 752 C C . ASP A 1 97 ? -1.218 -5.900 16.945 1.00 92.00 97 ASP A C 1
ATOM 754 O O . ASP A 1 97 ? -2.388 -5.720 17.296 1.00 92.00 97 ASP A O 1
ATOM 758 N N . MET A 1 98 ? -0.373 -4.872 16.776 1.00 91.75 98 MET A N 1
ATOM 759 C CA . MET A 1 98 ? -0.775 -3.469 16.919 1.00 91.75 98 MET A CA 1
ATOM 760 C C . MET A 1 98 ? -1.918 -3.148 15.940 1.00 91.75 98 MET A C 1
ATOM 762 O O . MET A 1 98 ? -1.819 -3.502 14.762 1.00 91.75 98 MET A O 1
ATOM 766 N N . PRO A 1 99 ? -2.987 -2.454 16.373 1.00 93.88 99 PRO A N 1
ATOM 767 C CA . PRO A 1 99 ? -4.055 -2.044 15.472 1.00 93.88 99 PRO A CA 1
ATOM 768 C C . PRO A 1 99 ? -3.532 -1.099 14.392 1.00 93.88 99 PRO A C 1
ATOM 770 O O . PRO A 1 99 ? -2.909 -0.073 14.688 1.00 93.88 99 PRO A O 1
ATOM 773 N N . ILE A 1 100 ? -3.833 -1.419 13.134 1.00 96.25 100 ILE A N 1
ATOM 774 C CA . ILE A 1 100 ? -3.525 -0.553 11.994 1.00 96.25 100 ILE A CA 1
ATOM 775 C C . ILE A 1 100 ? -4.801 -0.335 11.195 1.00 96.25 100 ILE A C 1
ATOM 777 O O . ILE A 1 100 ? -5.298 -1.243 10.528 1.00 96.25 100 ILE A O 1
ATOM 781 N N . LEU A 1 101 ? -5.337 0.880 11.263 1.00 97.06 101 LEU A N 1
ATOM 782 C CA . LEU A 1 101 ? -6.537 1.268 10.538 1.00 97.06 101 LEU A CA 1
ATOM 783 C C . LEU A 1 101 ? -6.166 1.859 9.181 1.00 97.06 101 LEU A C 1
ATOM 785 O O . LEU A 1 101 ? -5.424 2.833 9.100 1.00 97.06 101 LEU A O 1
ATOM 789 N N . VAL A 1 102 ? -6.730 1.306 8.111 1.00 98.06 102 VAL A N 1
ATOM 790 C CA . VAL A 1 102 ? -6.603 1.832 6.749 1.00 98.06 102 VAL A CA 1
ATOM 791 C C . VAL A 1 102 ? -7.951 2.410 6.331 1.00 98.06 102 VAL A C 1
ATOM 793 O O . VAL A 1 102 ? -8.873 1.677 5.955 1.00 98.06 102 VAL A O 1
ATOM 796 N N . TRP A 1 103 ? -8.083 3.735 6.406 1.00 96.38 103 TRP A N 1
ATOM 797 C CA . TRP A 1 103 ? -9.278 4.429 5.941 1.00 96.38 103 TRP A CA 1
ATOM 798 C C . TRP A 1 103 ? -9.234 4.573 4.421 1.00 96.38 103 TRP A C 1
ATOM 800 O O . TRP A 1 103 ? -8.260 5.069 3.865 1.00 96.38 103 TRP A O 1
ATOM 810 N N . GLY A 1 104 ? -10.278 4.120 3.723 1.00 95.69 104 GLY A N 1
ATOM 811 C CA . GLY A 1 104 ? -10.245 4.024 2.262 1.00 95.69 104 GLY A CA 1
ATOM 812 C C . GLY A 1 104 ? -9.446 2.819 1.769 1.00 95.69 104 GLY A C 1
ATOM 813 O O . GLY A 1 104 ? -8.725 2.917 0.776 1.00 95.69 104 GLY A O 1
ATOM 814 N N . ALA A 1 105 ? -9.594 1.667 2.427 1.00 97.69 105 ALA A N 1
ATOM 815 C CA . ALA A 1 105 ? -8.888 0.431 2.085 1.00 97.69 105 ALA A CA 1
ATOM 816 C C . ALA A 1 105 ? -9.157 -0.056 0.646 1.00 97.69 105 ALA A C 1
ATOM 818 O O . ALA A 1 105 ? -8.335 -0.766 0.080 1.00 97.69 105 ALA A O 1
ATOM 819 N N . SER A 1 106 ? -10.270 0.350 0.019 1.00 96.88 106 SER A N 1
ATOM 820 C CA . SER A 1 106 ? -10.589 0.030 -1.383 1.00 96.88 106 SER A CA 1
ATOM 821 C C . SER A 1 106 ? -10.000 0.992 -2.418 1.00 96.88 106 SER A C 1
ATOM 823 O O . SER A 1 106 ? -10.217 0.799 -3.612 1.00 96.88 106 SER A O 1
ATOM 825 N N . THR A 1 107 ? -9.281 2.037 -2.004 1.00 95.06 107 THR A N 1
ATOM 826 C CA . THR A 1 107 ? -8.537 2.910 -2.929 1.00 95.06 107 THR A CA 1
ATOM 827 C C . THR A 1 107 ? -7.318 2.177 -3.500 1.00 95.06 107 THR A C 1
ATOM 829 O O . THR A 1 107 ? -6.945 1.112 -3.008 1.00 95.06 107 THR A O 1
ATOM 832 N N . SER A 1 108 ? -6.677 2.714 -4.543 1.00 92.88 108 SER A N 1
ATOM 833 C CA . SER A 1 108 ? -5.457 2.103 -5.094 1.00 92.88 108 SER A CA 1
ATOM 834 C C . SER A 1 108 ? -4.342 2.010 -4.048 1.00 92.88 108 SER A C 1
ATOM 836 O O . SER A 1 108 ? -3.737 0.956 -3.897 1.00 92.88 108 SER A O 1
ATOM 838 N N . VAL A 1 109 ? -4.106 3.082 -3.283 1.00 94.38 109 VAL A N 1
ATOM 839 C CA . VAL A 1 109 ? -3.092 3.106 -2.214 1.00 94.38 109 VAL A CA 1
ATOM 840 C C . VAL A 1 109 ? -3.504 2.205 -1.047 1.00 94.38 109 VAL A C 1
ATOM 842 O O . VAL A 1 109 ? -2.698 1.400 -0.589 1.00 94.38 109 VAL A O 1
ATOM 845 N N . GLY A 1 110 ? -4.767 2.275 -0.614 1.00 97.06 110 GLY A N 1
ATOM 846 C CA . GLY A 1 110 ? -5.280 1.466 0.494 1.00 97.06 110 GLY A CA 1
ATOM 847 C C . GLY A 1 110 ? -5.180 -0.039 0.238 1.00 97.06 110 GLY A C 1
ATOM 848 O O . GLY A 1 110 ? -4.785 -0.784 1.132 1.00 97.06 110 GLY A O 1
ATOM 849 N N . GLN A 1 111 ? -5.442 -0.489 -0.994 1.00 97.62 111 GLN A N 1
ATOM 850 C CA . GLN A 1 111 ? -5.296 -1.900 -1.368 1.00 97.62 111 GLN A CA 1
ATOM 851 C C . GLN A 1 111 ? -3.843 -2.377 -1.252 1.00 97.62 111 GLN A C 1
ATOM 853 O O . GLN A 1 111 ? -3.609 -3.490 -0.780 1.00 97.62 111 GLN A O 1
ATOM 858 N N . TYR A 1 112 ? -2.861 -1.560 -1.653 1.00 97.44 112 TYR A N 1
ATOM 859 C CA . TYR A 1 112 ? -1.449 -1.896 -1.443 1.00 97.44 112 TYR A CA 1
ATOM 860 C C . TYR A 1 112 ? -1.070 -1.841 0.032 1.00 97.44 112 TYR A C 1
ATOM 862 O O . TYR A 1 112 ? -0.362 -2.729 0.488 1.00 97.44 112 TYR A O 1
ATOM 870 N N . ALA A 1 113 ? -1.570 -0.865 0.795 1.00 98.19 113 ALA A N 1
ATOM 871 C CA . ALA A 1 113 ? -1.286 -0.767 2.223 1.00 98.19 113 ALA A CA 1
ATOM 872 C C . ALA A 1 113 ? -1.701 -2.041 2.975 1.00 98.19 113 ALA A C 1
ATOM 874 O O . ALA A 1 113 ? -0.900 -2.595 3.721 1.00 98.19 113 ALA A O 1
ATOM 875 N N . VAL A 1 114 ? -2.910 -2.559 2.722 1.00 98.62 114 VAL A N 1
ATOM 876 C CA . VAL A 1 114 ? -3.390 -3.809 3.339 1.00 98.62 114 VAL A CA 1
ATOM 877 C C . VAL A 1 114 ? -2.499 -4.999 2.958 1.00 98.62 114 VAL A C 1
ATOM 879 O O . VAL A 1 114 ? -2.096 -5.762 3.833 1.00 98.62 114 VAL A O 1
ATOM 882 N N . GLN A 1 115 ? -2.140 -5.130 1.678 1.00 98.06 115 GLN A N 1
ATOM 883 C CA . GLN A 1 115 ? -1.289 -6.227 1.202 1.00 98.06 115 GLN A CA 1
ATOM 884 C C . GLN A 1 115 ? 0.141 -6.145 1.748 1.00 98.06 115 GLN A C 1
ATOM 886 O O . GLN A 1 115 ? 0.703 -7.168 2.128 1.00 98.06 115 GLN A O 1
ATOM 891 N N . ILE A 1 116 ? 0.722 -4.943 1.829 1.00 97.12 116 ILE A N 1
ATOM 892 C CA . ILE A 1 116 ? 2.035 -4.704 2.441 1.00 97.12 116 ILE A CA 1
ATOM 893 C C . ILE A 1 116 ? 1.983 -5.129 3.909 1.00 97.12 116 ILE A C 1
ATOM 895 O O . ILE A 1 116 ? 2.775 -5.961 4.337 1.00 97.12 116 ILE A O 1
ATOM 899 N N . LEU A 1 117 ? 1.007 -4.646 4.676 1.00 97.50 117 LEU A N 1
ATOM 900 C CA . LEU A 1 117 ? 0.872 -5.015 6.086 1.00 97.50 117 LEU A CA 1
ATOM 901 C C . LEU A 1 117 ? 0.768 -6.535 6.271 1.00 97.50 117 LEU A C 1
ATOM 903 O O . LEU A 1 117 ? 1.500 -7.108 7.078 1.00 97.50 117 LEU A O 1
ATOM 907 N N . LYS A 1 118 ? -0.060 -7.201 5.458 1.00 96.25 118 LYS A N 1
ATOM 908 C CA . LYS A 1 118 ? -0.184 -8.661 5.468 1.00 96.25 118 LYS A CA 1
ATOM 909 C C . LYS A 1 118 ? 1.130 -9.360 5.120 1.00 96.25 118 LYS A C 1
ATOM 911 O O . LYS A 1 118 ? 1.500 -10.320 5.794 1.00 96.25 118 LYS A O 1
ATOM 916 N N . TYR A 1 119 ? 1.832 -8.890 4.090 1.00 95.38 119 TYR A N 1
ATOM 917 C CA . TYR A 1 119 ? 3.107 -9.457 3.650 1.00 95.38 119 TYR A CA 1
ATOM 918 C C . TYR A 1 119 ? 4.194 -9.323 4.724 1.00 95.38 119 TYR A C 1
ATOM 920 O O . TYR A 1 119 ? 4.960 -10.261 4.923 1.00 95.38 119 TYR A O 1
ATOM 928 N N . TRP A 1 120 ? 4.226 -8.216 5.473 1.00 95.50 120 TRP A N 1
ATOM 929 C CA . TRP A 1 120 ? 5.148 -8.014 6.601 1.00 95.50 120 TRP A CA 1
ATOM 930 C C . TRP A 1 120 ? 4.689 -8.648 7.924 1.00 95.50 120 TRP A C 1
ATOM 932 O O . TRP A 1 120 ? 5.387 -8.535 8.929 1.00 95.50 120 TRP A O 1
ATOM 942 N N . GLY A 1 121 ? 3.573 -9.381 7.921 1.00 94.69 121 GLY A N 1
ATOM 943 C CA . GLY A 1 121 ? 3.129 -10.184 9.060 1.00 94.69 121 GLY A CA 1
ATOM 944 C C . GLY A 1 121 ? 2.244 -9.452 10.066 1.00 94.69 121 GLY A C 1
ATOM 945 O O . GLY A 1 121 ? 1.912 -10.040 11.090 1.00 94.69 121 GLY A O 1
ATOM 946 N N . TYR A 1 122 ? 1.811 -8.221 9.785 1.00 95.50 122 TYR A N 1
ATOM 947 C CA . TYR A 1 122 ? 0.844 -7.525 10.632 1.00 95.50 122 TYR A CA 1
ATOM 948 C C . TYR A 1 122 ? -0.516 -8.223 10.567 1.00 95.50 122 TYR A C 1
ATOM 950 O O . TYR A 1 122 ? -1.066 -8.472 9.490 1.00 95.50 122 TYR A O 1
ATOM 958 N N . THR A 1 123 ? -1.062 -8.555 11.732 1.00 94.62 123 THR A N 1
ATOM 959 C CA . THR A 1 123 ? -2.246 -9.415 11.869 1.00 94.62 123 THR A CA 1
ATOM 960 C C . THR A 1 123 ? -3.515 -8.612 12.140 1.00 94.62 123 THR A C 1
ATOM 962 O O . THR A 1 123 ? -4.610 -9.083 11.844 1.00 94.62 123 THR A O 1
ATOM 965 N N . ASN A 1 124 ? -3.393 -7.400 12.683 1.00 95.06 124 ASN A N 1
ATOM 966 C CA . ASN A 1 124 ? -4.508 -6.599 13.187 1.00 95.06 124 ASN A CA 1
ATOM 967 C C . ASN A 1 124 ? -4.823 -5.393 12.286 1.00 95.06 124 ASN A C 1
ATOM 969 O O . ASN A 1 124 ? -4.906 -4.243 12.721 1.00 95.06 124 ASN A O 1
ATOM 973 N N . VAL A 1 125 ? -4.981 -5.673 10.992 1.00 97.81 125 VAL A N 1
ATOM 974 C CA . VAL A 1 125 ? -5.319 -4.667 9.980 1.00 97.81 125 VAL A CA 1
ATOM 975 C C . VAL A 1 125 ? -6.835 -4.458 9.936 1.00 97.81 125 VAL A C 1
ATOM 977 O O . VAL A 1 125 ? -7.595 -5.404 9.707 1.00 97.81 125 VAL A O 1
ATOM 980 N N . ILE A 1 126 ? -7.275 -3.214 10.126 1.00 98.06 126 ILE A N 1
ATOM 981 C CA . ILE A 1 126 ? -8.680 -2.789 10.121 1.00 98.06 126 ILE A CA 1
ATOM 982 C C . ILE A 1 126 ? -8.935 -1.970 8.850 1.00 98.06 126 ILE A C 1
ATOM 984 O O . ILE A 1 126 ? -8.457 -0.846 8.717 1.00 98.06 126 ILE A O 1
ATOM 988 N N . GLY A 1 127 ? -9.681 -2.522 7.896 1.00 98.19 127 GLY A N 1
ATOM 989 C CA . GLY A 1 127 ? -9.971 -1.871 6.617 1.00 98.19 127 GLY A CA 1
ATOM 990 C C . GLY A 1 127 ? -11.319 -1.152 6.605 1.00 98.19 127 GLY A C 1
ATOM 991 O O . GLY A 1 127 ? -12.353 -1.766 6.850 1.00 98.19 127 GLY A O 1
ATOM 992 N N . ILE A 1 128 ? -11.342 0.132 6.247 1.00 97.81 128 ILE A N 1
ATOM 993 C CA . ILE A 1 128 ? -12.594 0.888 6.092 1.00 97.81 128 ILE A CA 1
ATOM 994 C C . ILE A 1 128 ? -12.886 1.095 4.607 1.00 97.81 128 ILE A C 1
ATOM 996 O O . ILE A 1 128 ? -12.109 1.736 3.893 1.00 97.81 128 ILE A O 1
ATOM 1000 N N . ALA A 1 129 ? -14.002 0.548 4.128 1.00 97.38 129 ALA A N 1
ATOM 1001 C CA . ALA A 1 129 ? -14.411 0.607 2.725 1.00 97.38 129 ALA A CA 1
ATOM 1002 C C . ALA A 1 129 ? -15.915 0.342 2.574 1.00 97.38 129 ALA A C 1
ATOM 1004 O O . ALA A 1 129 ? -16.539 -0.211 3.468 1.00 97.38 129 ALA A O 1
ATOM 1005 N N . SER A 1 130 ? -16.494 0.679 1.417 1.00 97.31 130 SER A N 1
ATOM 1006 C CA . SER A 1 130 ? -17.892 0.322 1.103 1.00 97.31 130 SER A CA 1
ATOM 1007 C C . SER A 1 130 ? -18.125 -1.188 1.249 1.00 97.31 130 SER A C 1
ATOM 1009 O O . SER A 1 130 ? -17.264 -1.949 0.802 1.00 97.31 130 SER A O 1
ATOM 1011 N N . ALA A 1 131 ? -19.294 -1.616 1.743 1.00 97.62 131 ALA A N 1
ATOM 1012 C CA . ALA A 1 131 ? -19.632 -3.032 1.959 1.00 97.62 131 ALA A CA 1
ATOM 1013 C C . ALA A 1 131 ? -19.303 -3.945 0.765 1.00 97.62 131 ALA A C 1
ATOM 1015 O O . ALA A 1 131 ? -18.685 -4.994 0.926 1.00 97.62 131 ALA A O 1
ATOM 1016 N N . LYS A 1 132 ? -19.584 -3.491 -0.465 1.00 98.06 132 LYS A N 1
ATOM 1017 C CA . LYS A 1 132 ? -19.285 -4.229 -1.709 1.00 98.06 132 LYS A CA 1
ATOM 1018 C C . LYS A 1 132 ? -17.807 -4.599 -1.928 1.00 98.06 132 LYS A C 1
ATOM 1020 O O . LYS A 1 132 ? -17.499 -5.366 -2.831 1.00 98.06 132 LYS A O 1
ATOM 1025 N N . HIS A 1 133 ? -16.877 -4.005 -1.179 1.00 98.12 133 HIS A N 1
ATOM 1026 C CA . HIS A 1 133 ? -15.443 -4.288 -1.275 1.00 98.12 133 HIS A CA 1
ATOM 1027 C C . HIS A 1 133 ? -14.917 -5.139 -0.117 1.00 98.12 133 HIS A C 1
ATOM 1029 O O . HIS A 1 133 ? -13.742 -5.495 -0.130 1.00 98.12 133 HIS A O 1
ATOM 1035 N N . HIS A 1 134 ? -15.746 -5.465 0.877 1.00 98.50 134 HIS A N 1
ATOM 1036 C CA . HIS A 1 134 ? -15.312 -6.124 2.110 1.00 98.50 134 HIS A CA 1
ATOM 1037 C C . HIS A 1 134 ? -14.613 -7.456 1.856 1.00 98.50 134 HIS A C 1
ATOM 1039 O O . HIS A 1 134 ? -13.514 -7.651 2.368 1.00 98.50 134 HIS A O 1
ATOM 1045 N N . ASP A 1 135 ? -15.174 -8.319 1.011 1.00 98.50 135 ASP A N 1
ATOM 1046 C CA . ASP A 1 135 ? -14.576 -9.629 0.714 1.00 98.50 135 ASP A CA 1
ATOM 1047 C C . ASP A 1 135 ? -13.205 -9.493 0.053 1.00 98.50 135 ASP A C 1
ATOM 1049 O O . ASP A 1 135 ? -12.245 -10.165 0.431 1.00 98.50 135 ASP A O 1
ATOM 1053 N N . LYS A 1 136 ? -13.074 -8.535 -0.869 1.00 98.06 136 LYS A N 1
ATOM 1054 C CA . LYS A 1 136 ? -11.801 -8.235 -1.524 1.00 98.06 136 LYS A CA 1
ATOM 1055 C C . LYS A 1 136 ? -10.765 -7.721 -0.519 1.00 98.06 136 LYS A C 1
ATOM 1057 O O . LYS A 1 136 ? -9.635 -8.197 -0.512 1.00 98.06 136 LYS A O 1
ATOM 1062 N N . ILE A 1 137 ? -11.137 -6.804 0.372 1.00 98.31 137 ILE A N 1
ATOM 1063 C CA . ILE A 1 137 ? -10.220 -6.262 1.387 1.00 98.31 137 ILE A CA 1
ATOM 1064 C C . ILE A 1 137 ? -9.811 -7.319 2.424 1.00 98.31 137 ILE A C 1
ATOM 1066 O O . ILE A 1 137 ? -8.643 -7.365 2.813 1.00 98.31 137 ILE A O 1
ATOM 1070 N N . LYS A 1 138 ? -10.720 -8.223 2.807 1.00 98.44 138 LYS A N 1
ATOM 1071 C CA . LYS A 1 138 ? -10.385 -9.402 3.621 1.00 98.44 138 LYS A CA 1
ATOM 1072 C C . LYS A 1 138 ? -9.396 -10.319 2.899 1.00 98.44 138 LYS A C 1
ATOM 1074 O O . LYS A 1 138 ? -8.399 -10.709 3.497 1.00 98.44 138 LYS A O 1
ATOM 1079 N N . SER A 1 139 ? -9.613 -10.595 1.607 1.00 98.25 139 SER A N 1
ATOM 1080 C CA . SER A 1 139 ? -8.695 -11.423 0.802 1.00 98.25 139 SER A CA 1
ATOM 1081 C C . SER A 1 139 ? -7.281 -10.836 0.697 1.00 98.25 139 SER A C 1
ATOM 1083 O O . SER A 1 139 ? -6.312 -11.579 0.587 1.00 98.25 139 SER A O 1
ATOM 1085 N N . TYR A 1 140 ? -7.143 -9.511 0.812 1.00 98.12 140 TYR A N 1
ATOM 1086 C CA . TYR A 1 140 ? -5.849 -8.827 0.863 1.00 98.12 140 TYR A CA 1
ATOM 1087 C C . TYR A 1 140 ? -5.166 -8.863 2.231 1.00 98.12 140 TYR A C 1
ATOM 1089 O O . TYR A 1 140 ? -3.985 -8.536 2.322 1.00 98.12 140 TYR A O 1
ATOM 1097 N N . GLY A 1 141 ? -5.875 -9.287 3.278 1.00 97.75 141 GLY A N 1
ATOM 1098 C CA . GLY A 1 141 ? -5.313 -9.506 4.607 1.00 97.75 141 GLY A CA 1
ATOM 1099 C C . GLY A 1 141 ? -5.878 -8.622 5.714 1.00 97.75 141 GLY A C 1
ATOM 1100 O O . GLY A 1 141 ? -5.346 -8.661 6.821 1.00 97.75 141 GLY A O 1
ATOM 1101 N N . ALA A 1 142 ? -6.944 -7.853 5.468 1.00 98.31 142 ALA A N 1
ATOM 1102 C CA . ALA A 1 142 ? -7.637 -7.166 6.555 1.00 98.31 142 ALA A CA 1
ATOM 1103 C C . ALA A 1 142 ? -8.329 -8.175 7.485 1.00 98.31 142 ALA A C 1
ATOM 1105 O O . ALA A 1 142 ? -9.107 -9.016 7.032 1.00 98.31 142 ALA A O 1
ATOM 1106 N N . LYS A 1 143 ? -8.081 -8.057 8.791 1.00 97.81 143 LYS A N 1
ATOM 1107 C CA . LYS A 1 143 ? -8.713 -8.883 9.830 1.00 97.81 143 LYS A CA 1
ATOM 1108 C C . LYS A 1 143 ? -10.140 -8.430 10.113 1.00 97.81 143 LYS A C 1
ATOM 1110 O O . LYS A 1 143 ? -11.042 -9.251 10.258 1.00 97.81 143 LYS A O 1
ATOM 1115 N N . HIS A 1 144 ? -10.343 -7.117 10.163 1.00 97.69 144 HIS A N 1
ATOM 1116 C CA . HIS A 1 144 ? -11.647 -6.500 10.371 1.00 97.69 144 HIS A CA 1
ATOM 1117 C C . HIS A 1 144 ? -11.946 -5.542 9.226 1.00 97.69 144 HIS A C 1
ATOM 1119 O O . HIS A 1 144 ? -11.047 -4.856 8.738 1.00 97.69 144 HIS A O 1
ATOM 1125 N N . VAL A 1 145 ? -13.208 -5.483 8.804 1.00 98.31 145 VAL A N 1
ATOM 1126 C CA . VAL A 1 145 ? -13.666 -4.523 7.798 1.00 98.31 145 VAL A CA 1
ATOM 1127 C C . VAL A 1 145 ? -14.972 -3.880 8.228 1.00 98.31 145 VAL A C 1
ATOM 1129 O O . VAL A 1 145 ? -15.834 -4.552 8.788 1.00 98.31 145 VAL A O 1
ATOM 1132 N N . PHE A 1 146 ? -15.104 -2.584 7.962 1.00 98.12 146 PHE A N 1
ATOM 1133 C CA . PHE A 1 146 ? -16.290 -1.803 8.307 1.00 98.12 146 PHE A CA 1
ATOM 1134 C C . PHE A 1 146 ? -16.724 -0.927 7.131 1.00 98.12 146 PHE A C 1
ATOM 1136 O O . PHE A 1 146 ? -15.883 -0.453 6.359 1.00 98.12 146 PHE A O 1
ATOM 1143 N N . ASP A 1 147 ? -18.036 -0.707 6.994 1.00 97.25 147 ASP A N 1
ATOM 1144 C CA . ASP A 1 147 ? -18.575 0.261 6.035 1.00 97.25 147 ASP A CA 1
ATOM 1145 C C . ASP A 1 147 ? -18.549 1.666 6.632 1.00 97.25 147 ASP A C 1
ATOM 1147 O O . ASP A 1 147 ? -19.138 1.918 7.677 1.00 97.25 147 ASP A O 1
ATOM 1151 N N . TYR A 1 148 ? -17.898 2.604 5.945 1.00 93.88 148 TYR A N 1
ATOM 1152 C CA . TYR A 1 148 ? -17.876 4.008 6.362 1.00 93.88 148 TYR A CA 1
ATOM 1153 C C . TYR A 1 148 ? -19.250 4.689 6.292 1.00 93.88 148 TYR A C 1
ATOM 1155 O O . TYR A 1 148 ? -19.391 5.802 6.792 1.00 93.88 148 TYR A O 1
ATOM 1163 N N . ARG A 1 149 ? -20.238 4.082 5.619 1.00 93.25 149 ARG A N 1
ATOM 1164 C CA . ARG A 1 149 ? -21.622 4.579 5.562 1.00 93.25 149 ARG A CA 1
ATOM 1165 C C . ARG A 1 149 ? -22.462 4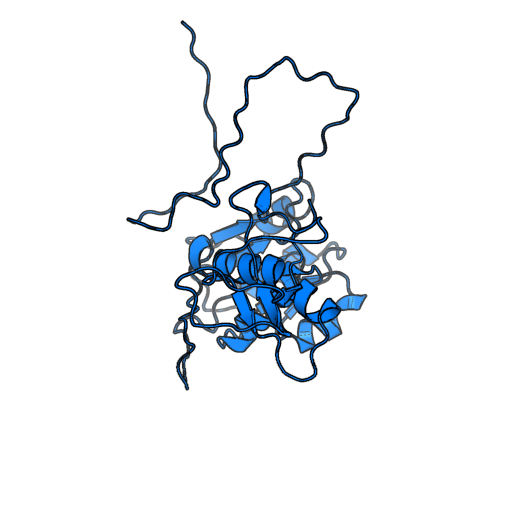.165 6.764 1.00 93.25 149 ARG A C 1
ATOM 1167 O O . ARG A 1 149 ? -23.547 4.713 6.936 1.00 93.25 149 ARG A O 1
ATOM 1174 N N . ASP A 1 150 ? -21.999 3.203 7.554 1.00 94.62 150 ASP A N 1
ATOM 1175 C CA . ASP A 1 150 ? -22.696 2.796 8.767 1.00 94.62 150 ASP A CA 1
ATOM 1176 C C . ASP A 1 150 ? -22.629 3.937 9.791 1.00 94.62 150 ASP A C 1
ATOM 1178 O O . ASP A 1 150 ? -21.549 4.408 10.152 1.00 94.62 150 ASP A O 1
ATOM 1182 N N . ALA A 1 151 ? -23.788 4.386 10.272 1.00 93.88 151 ALA A N 1
ATOM 1183 C CA . ALA A 1 151 ? -23.884 5.457 11.260 1.00 93.88 151 ALA A CA 1
ATOM 1184 C C . ALA A 1 151 ? -23.169 5.115 12.581 1.00 93.88 151 ALA A C 1
ATOM 1186 O O . ALA A 1 151 ? -22.775 6.015 13.322 1.00 93.88 151 ALA A O 1
ATOM 1187 N N . THR A 1 152 ? -22.981 3.823 12.860 1.00 95.44 152 THR A N 1
ATOM 1188 C CA . THR A 1 152 ? -22.323 3.301 14.061 1.00 95.44 152 THR A CA 1
ATOM 1189 C C . THR A 1 152 ? -20.841 2.978 13.852 1.00 95.44 152 THR A C 1
ATOM 1191 O O . THR A 1 152 ? -20.185 2.485 14.771 1.00 95.44 152 THR A O 1
ATOM 1194 N N . VAL A 1 153 ? -20.279 3.244 12.662 1.00 94.75 153 VAL A N 1
ATOM 1195 C CA . VAL A 1 153 ? -18.911 2.833 12.297 1.00 94.75 153 VAL A CA 1
ATOM 1196 C C . VAL A 1 153 ? -17.860 3.313 13.299 1.00 94.75 153 VAL A C 1
ATOM 1198 O O . VAL A 1 153 ? -16.986 2.548 13.701 1.00 94.75 153 VAL A O 1
ATOM 1201 N N . VAL A 1 154 ? -17.974 4.559 13.765 1.00 93.19 154 VAL A N 1
ATOM 1202 C CA . VAL A 1 154 ? -17.045 5.156 14.736 1.00 93.19 154 VAL A CA 1
ATOM 1203 C C . VAL A 1 154 ? -17.082 4.393 16.056 1.00 93.19 154 VAL A C 1
ATOM 1205 O O . VAL A 1 154 ? -16.038 4.006 16.573 1.00 93.19 154 VAL A O 1
ATOM 1208 N N . GLN A 1 155 ? -18.280 4.145 16.585 1.00 94.56 155 GLN A N 1
ATOM 1209 C CA . GLN A 1 155 ? -18.486 3.449 17.852 1.00 94.56 155 GLN A CA 1
AT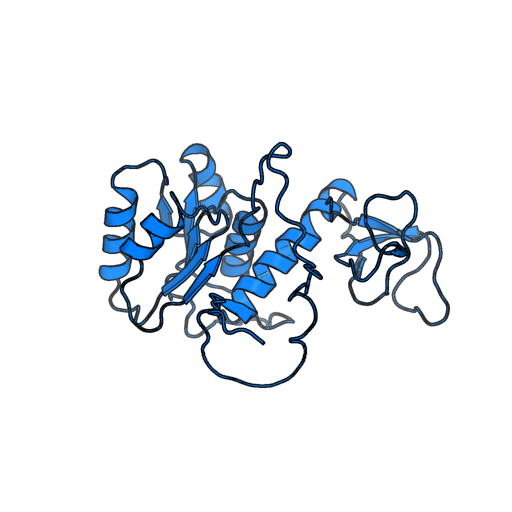OM 1210 C C . GLN A 1 155 ? -18.027 1.993 17.758 1.00 94.56 155 GLN A C 1
ATOM 1212 O O . GLN A 1 155 ? -17.367 1.497 18.668 1.00 94.56 155 GLN A O 1
ATOM 1217 N N . SER A 1 156 ? -18.330 1.326 16.645 1.00 95.31 156 SER A N 1
ATOM 1218 C CA . SER A 1 156 ? -17.945 -0.061 16.392 1.00 95.31 156 SER A CA 1
ATOM 1219 C C . SER A 1 156 ? -16.426 -0.234 16.351 1.00 95.31 156 SER A C 1
ATOM 1221 O O . SER A 1 156 ? -15.889 -1.137 16.994 1.00 95.31 156 SER A O 1
ATOM 1223 N N . ILE A 1 157 ? -15.715 0.668 15.667 1.00 93.69 157 ILE A N 1
ATOM 1224 C CA . ILE A 1 157 ? -14.249 0.640 15.601 1.00 93.69 157 ILE A CA 1
ATOM 1225 C C . ILE A 1 157 ? -13.637 1.008 16.956 1.00 93.69 157 ILE A C 1
ATOM 1227 O O . ILE A 1 157 ? -12.730 0.319 17.416 1.00 93.69 157 ILE A O 1
ATOM 1231 N N . ALA A 1 158 ? -14.137 2.053 17.622 1.00 91.19 158 ALA A N 1
ATOM 1232 C CA . ALA A 1 158 ? -13.636 2.455 18.935 1.00 91.19 158 ALA A CA 1
ATOM 1233 C C . ALA A 1 158 ? -13.804 1.328 19.966 1.00 91.19 158 ALA A C 1
ATOM 1235 O O . ALA A 1 158 ? -12.873 1.021 20.706 1.00 91.19 158 ALA A O 1
ATOM 1236 N N . LYS A 1 159 ? -14.959 0.649 19.969 1.00 91.81 159 LYS A N 1
ATOM 1237 C CA . LYS A 1 159 ? -15.206 -0.524 20.816 1.00 91.81 159 LYS A CA 1
ATOM 1238 C C . LYS A 1 159 ? -14.231 -1.657 20.504 1.00 91.81 159 LYS A C 1
ATOM 1240 O O . LYS A 1 159 ? -13.701 -2.252 21.434 1.00 91.81 159 LYS A O 1
ATOM 1245 N N . LEU A 1 160 ? -13.980 -1.940 19.224 1.00 91.75 160 LEU A N 1
ATOM 1246 C CA . LEU A 1 160 ? -13.011 -2.958 18.815 1.00 91.75 160 LEU A CA 1
ATOM 1247 C C . LEU A 1 160 ? -11.599 -2.634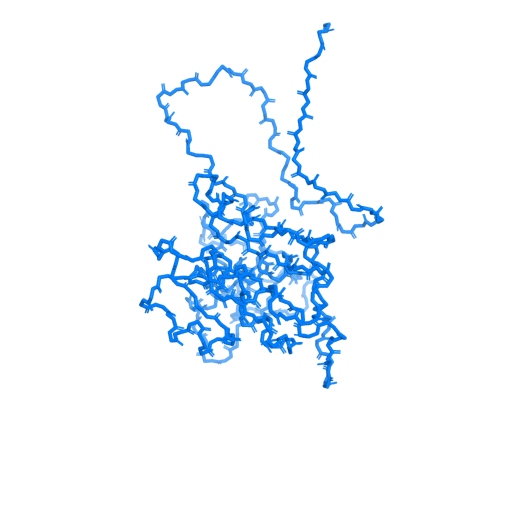 19.325 1.00 91.75 160 LEU A C 1
ATOM 1249 O O . LEU A 1 160 ? -10.937 -3.526 19.842 1.00 91.75 160 LEU A O 1
ATOM 1253 N N . ILE A 1 161 ? -11.148 -1.384 19.185 1.00 88.50 161 ILE A N 1
ATOM 1254 C CA . ILE A 1 161 ? -9.811 -0.952 19.621 1.00 88.50 161 ILE A CA 1
ATOM 1255 C C . ILE A 1 161 ? -9.702 -1.005 21.148 1.00 88.50 161 ILE A C 1
ATOM 1257 O O . ILE A 1 161 ? -8.744 -1.563 21.669 1.00 88.50 161 ILE A O 1
ATOM 1261 N N . ASN A 1 162 ? -10.700 -0.485 21.866 1.00 84.44 162 ASN A N 1
ATOM 1262 C CA . ASN A 1 162 ? -10.693 -0.424 23.331 1.00 84.44 162 ASN A CA 1
ATOM 1263 C C . ASN A 1 162 ? -10.876 -1.793 24.002 1.00 84.44 162 ASN A C 1
ATOM 1265 O O . ASN A 1 162 ? -10.494 -1.962 25.154 1.00 84.44 162 ASN A O 1
ATOM 1269 N N . ALA A 1 163 ? -11.476 -2.767 23.312 1.00 83.06 163 ALA A N 1
ATOM 1270 C CA . ALA A 1 163 ? -11.614 -4.130 23.822 1.00 83.06 163 ALA A CA 1
ATOM 1271 C C . ALA A 1 163 ? -10.300 -4.926 23.768 1.00 83.06 163 ALA A C 1
ATOM 1273 O O . ALA A 1 163 ? -10.206 -5.990 24.378 1.00 83.06 163 ALA A O 1
ATOM 1274 N N . GLN A 1 164 ? -9.299 -4.455 23.023 1.00 73.75 164 GLN A N 1
ATOM 1275 C CA . GLN A 1 164 ? -7.999 -5.108 22.975 1.00 73.75 164 GLN A CA 1
ATOM 1276 C C . GLN A 1 164 ? -7.206 -4.711 24.217 1.00 73.75 164 GLN A C 1
ATOM 1278 O O . GLN A 1 164 ? -7.032 -3.532 24.498 1.00 73.75 164 GLN A O 1
ATOM 1283 N N . SER A 1 165 ? -6.699 -5.698 24.955 1.00 57.62 165 SER A N 1
ATOM 1284 C CA . SER A 1 165 ? -5.904 -5.486 26.173 1.00 57.62 165 SER A CA 1
ATOM 1285 C C . SER A 1 165 ? -4.536 -4.825 25.917 1.00 57.62 165 SER A C 1
ATOM 1287 O O . SER A 1 165 ? -3.754 -4.694 26.851 1.00 57.62 165 SER A O 1
ATOM 1289 N N . THR A 1 166 ? -4.221 -4.469 24.664 1.00 55.50 166 THR A N 1
ATOM 1290 C CA . THR A 1 166 ? -2.860 -4.202 24.177 1.00 55.50 166 THR A CA 1
ATOM 1291 C C . THR A 1 166 ? -2.543 -2.842 23.548 1.00 55.50 166 THR A C 1
ATOM 1293 O O . THR A 1 166 ? -1.347 -2.571 23.473 1.00 55.50 166 THR A O 1
ATOM 1296 N N . PRO A 1 167 ? -3.431 -1.961 23.048 1.00 57.38 167 PRO A N 1
ATOM 1297 C CA . PRO A 1 167 ? -2.905 -0.842 22.284 1.00 57.38 167 PRO A CA 1
ATOM 1298 C C . PRO A 1 167 ? -2.604 0.348 23.189 1.00 57.38 167 PRO A C 1
ATOM 1300 O O . PRO A 1 167 ? -3.448 1.217 23.394 1.00 57.38 167 PRO A O 1
ATOM 1303 N N . ASP A 1 168 ? -1.342 0.438 23.613 1.00 70.88 168 ASP A N 1
ATOM 1304 C CA . ASP A 1 168 ? -0.741 1.700 24.054 1.00 70.88 168 ASP A CA 1
ATOM 1305 C C . ASP A 1 168 ? -0.885 2.780 22.969 1.00 70.88 168 ASP A C 1
ATOM 1307 O O . ASP A 1 168 ? -0.928 3.957 23.298 1.00 70.88 168 ASP A O 1
ATOM 1311 N N . SER A 1 169 ? -0.984 2.399 21.681 1.00 81.25 169 SER A N 1
ATOM 1312 C CA . SER A 1 169 ? -1.230 3.305 20.549 1.00 81.25 169 SER A CA 1
ATOM 1313 C C . SER A 1 169 ? -1.805 2.593 19.308 1.00 81.25 169 SER A C 1
ATOM 1315 O O . SER A 1 169 ? -1.645 1.384 19.142 1.00 81.25 169 SER A O 1
ATOM 1317 N N . ILE A 1 170 ? -2.431 3.349 18.397 1.00 88.62 170 ILE A N 1
ATOM 1318 C CA . ILE A 1 170 ? -2.894 2.888 17.070 1.00 88.62 170 ILE A CA 1
ATOM 1319 C C . ILE A 1 170 ? -2.138 3.603 15.936 1.00 88.62 170 ILE A C 1
ATOM 1321 O O . ILE A 1 170 ? -1.627 4.717 16.099 1.00 88.62 170 ILE A O 1
ATOM 1325 N N . ARG A 1 171 ? -2.051 2.971 14.759 1.00 92.44 171 ARG A N 1
ATOM 1326 C CA . ARG A 1 171 ? -1.638 3.631 13.509 1.00 92.44 171 ARG A CA 1
ATOM 1327 C C . ARG A 1 171 ? -2.810 3.760 12.554 1.00 92.44 171 ARG A C 1
ATOM 1329 O O . ARG A 1 171 ? -3.550 2.803 12.348 1.00 92.44 171 ARG A O 1
ATOM 1336 N N . VAL A 1 172 ? -2.965 4.937 11.958 1.00 94.00 172 VAL A N 1
ATOM 1337 C CA . VAL A 1 172 ? -4.035 5.209 10.999 1.00 94.00 172 VAL A CA 1
ATOM 1338 C C . VAL A 1 172 ? -3.461 5.736 9.699 1.00 94.00 172 VAL A C 1
ATOM 1340 O O . VAL A 1 172 ? -2.781 6.758 9.685 1.00 94.00 172 VAL A O 1
ATOM 1343 N N . PHE A 1 173 ? -3.791 5.067 8.602 1.00 95.25 173 PHE A N 1
ATOM 1344 C CA . PHE A 1 173 ? -3.513 5.525 7.253 1.00 95.25 173 PHE A CA 1
ATOM 1345 C C . PHE A 1 173 ? -4.814 5.970 6.577 1.00 95.25 173 PHE A C 1
ATOM 1347 O O . PHE A 1 173 ? -5.641 5.139 6.201 1.00 95.25 173 PHE A O 1
ATOM 1354 N N . ASP A 1 174 ? -4.996 7.279 6.411 1.00 92.88 174 ASP A N 1
ATOM 1355 C CA . ASP A 1 174 ? -6.109 7.861 5.666 1.00 92.88 174 ASP A CA 1
ATOM 1356 C C . ASP A 1 174 ? -5.779 8.001 4.174 1.00 92.88 174 ASP A C 1
ATOM 1358 O O . ASP A 1 174 ? -5.050 8.895 3.746 1.00 92.88 174 ASP A O 1
ATOM 1362 N N . CYS A 1 175 ? -6.340 7.103 3.365 1.00 91.38 175 CYS A N 1
ATOM 1363 C CA . CYS A 1 175 ? -6.198 7.104 1.911 1.00 91.38 175 CYS A CA 1
ATOM 1364 C C . CYS A 1 175 ? -7.286 7.928 1.192 1.00 91.38 175 CYS A C 1
ATOM 1366 O O . CYS A 1 175 ? -7.425 7.813 -0.026 1.00 91.38 175 CYS A O 1
ATOM 1368 N N . VAL A 1 176 ? -8.091 8.705 1.925 1.00 86.62 176 VAL A N 1
ATOM 1369 C CA . VAL A 1 176 ? -9.175 9.547 1.385 1.00 86.62 176 VAL A CA 1
ATOM 1370 C C . VAL A 1 176 ? -8.952 11.027 1.701 1.00 86.62 176 VAL A C 1
ATOM 1372 O O . VAL A 1 176 ? -9.253 11.861 0.851 1.00 86.62 176 VAL A O 1
ATOM 1375 N N . ASP A 1 177 ? -8.458 11.334 2.904 1.00 75.31 177 ASP A N 1
ATOM 1376 C CA . ASP A 1 177 ? -8.131 12.681 3.407 1.00 75.31 177 ASP A CA 1
ATOM 1377 C C . ASP A 1 177 ? -9.222 13.726 3.142 1.00 75.31 177 ASP A C 1
ATOM 1379 O O . ASP A 1 177 ? -9.020 14.797 2.572 1.00 75.31 177 ASP A O 1
ATOM 1383 N N . SER A 1 178 ? -10.445 13.395 3.550 1.00 74.31 178 SER A N 1
ATOM 1384 C CA . SER A 1 178 ? -11.572 14.313 3.489 1.00 74.31 178 SER A CA 1
ATOM 1385 C C . SER A 1 178 ? -11.773 14.970 4.850 1.00 74.31 178 SER A C 1
ATOM 1387 O O . SER A 1 178 ? -12.262 14.333 5.789 1.00 74.31 178 SER A O 1
ATOM 1389 N N . LYS A 1 179 ? -11.474 16.276 4.932 1.00 61.03 179 LYS A N 1
ATOM 1390 C CA . LYS A 1 179 ? -11.650 17.091 6.152 1.00 61.03 179 LYS A CA 1
ATOM 1391 C C . LYS A 1 179 ? -13.018 16.910 6.809 1.00 61.03 179 LYS A C 1
ATOM 1393 O O . LYS A 1 179 ? -13.098 16.776 8.021 1.00 61.03 179 LYS A O 1
ATOM 1398 N N . PHE A 1 180 ? -14.083 16.873 6.010 1.00 64.19 180 PHE A N 1
ATOM 1399 C CA . PHE A 1 180 ? -15.464 16.802 6.499 1.00 64.19 180 PHE A CA 1
ATOM 1400 C C . PHE A 1 180 ? -16.017 15.377 6.624 1.00 64.19 180 PHE A C 1
ATOM 1402 O O . PHE A 1 180 ? -17.193 15.208 6.937 1.00 64.19 180 PHE A O 1
ATOM 1409 N N . ARG A 1 181 ? -15.209 14.344 6.356 1.00 73.81 181 ARG A N 1
ATOM 1410 C CA . ARG A 1 181 ? -15.642 12.943 6.444 1.00 73.81 181 ARG A CA 1
ATOM 1411 C C . ARG A 1 181 ? -14.635 12.101 7.215 1.00 73.81 181 ARG A C 1
ATOM 1413 O O . ARG A 1 181 ? -14.860 11.820 8.386 1.00 73.81 181 ARG A O 1
ATOM 1420 N N . SER A 1 182 ? -13.527 11.713 6.589 1.00 79.94 182 SER A N 1
ATOM 1421 C CA . SER A 1 182 ? -12.595 10.743 7.173 1.00 79.94 182 SER A CA 1
ATOM 1422 C C . SER A 1 182 ? -11.936 11.266 8.449 1.00 79.94 182 SER A C 1
ATOM 1424 O O . SER A 1 182 ? -11.984 10.586 9.471 1.00 79.94 182 SER A O 1
ATOM 1426 N N . LEU A 1 183 ? -11.416 12.497 8.445 1.00 81.69 183 LEU A N 1
ATOM 1427 C CA . LEU A 1 183 ? -10.671 13.035 9.591 1.00 81.69 183 LEU A CA 1
ATOM 1428 C C . LEU A 1 183 ? -11.534 13.223 10.848 1.00 81.69 183 LEU A C 1
ATOM 1430 O O . LEU A 1 183 ? -11.064 12.939 11.947 1.00 81.69 183 LEU A O 1
ATOM 1434 N N . ILE A 1 184 ? -12.801 13.629 10.702 1.00 82.69 184 ILE A N 1
ATOM 1435 C CA . ILE A 1 184 ? -13.740 13.763 11.834 1.00 82.69 184 ILE A CA 1
ATOM 1436 C C . ILE A 1 184 ? -14.049 12.397 12.455 1.00 82.69 184 ILE A C 1
ATOM 1438 O O . ILE A 1 184 ? -14.162 12.273 13.674 1.00 82.69 184 ILE A O 1
ATOM 1442 N N . HIS A 1 185 ? -14.207 11.358 11.634 1.00 86.44 185 HIS A N 1
ATOM 1443 C CA . HIS A 1 185 ? -14.410 10.008 12.151 1.00 86.44 185 HIS A CA 1
ATOM 1444 C C . HIS A 1 185 ? -13.149 9.493 12.847 1.00 86.44 185 HIS A C 1
ATOM 1446 O O . HIS A 1 185 ? -13.235 9.000 13.968 1.00 86.44 185 HIS A O 1
ATOM 1452 N N . ILE A 1 186 ? -11.980 9.669 12.227 1.00 85.94 186 ILE A N 1
ATOM 1453 C CA . ILE A 1 186 ? -10.693 9.238 12.783 1.00 85.94 186 ILE A CA 1
ATOM 1454 C C . ILE A 1 186 ? -10.420 9.920 14.130 1.00 85.94 186 ILE A C 1
ATOM 1456 O O . ILE A 1 186 ? -10.051 9.232 15.078 1.00 85.94 186 ILE A O 1
ATOM 1460 N N . SER A 1 187 ? -10.678 11.226 14.267 1.00 84.81 187 SER A N 1
ATOM 1461 C CA . SER A 1 187 ? -10.448 11.951 15.527 1.00 84.81 187 SER A CA 1
ATOM 1462 C C . SER A 1 187 ? -11.326 11.470 16.687 1.00 84.81 187 SER A C 1
ATOM 1464 O O . SER A 1 187 ? -11.003 11.718 17.841 1.00 84.81 187 SER A O 1
ATOM 1466 N N . ARG A 1 188 ? -12.457 10.814 16.394 1.00 87.00 188 ARG A N 1
ATOM 1467 C CA . ARG A 1 188 ? -13.352 10.217 17.401 1.00 87.00 188 ARG A CA 1
ATOM 1468 C C . ARG A 1 188 ? -12.989 8.769 17.735 1.00 87.00 188 ARG A C 1
ATOM 1470 O O . ARG A 1 188 ? -13.422 8.265 18.764 1.00 87.00 188 ARG A O 1
ATOM 1477 N N . ILE A 1 189 ? -12.243 8.102 16.856 1.00 86.50 189 ILE A N 1
ATOM 1478 C CA . ILE A 1 189 ? -11.784 6.718 17.025 1.00 86.50 189 ILE A CA 1
ATOM 1479 C C . ILE A 1 189 ? -10.455 6.684 17.789 1.00 86.50 189 ILE A C 1
ATOM 1481 O O . ILE A 1 189 ? -10.260 5.843 18.662 1.00 86.50 189 ILE A O 1
ATOM 1485 N N . VAL A 1 190 ? -9.533 7.580 17.432 1.00 85.69 190 VAL A N 1
ATOM 1486 C CA . VAL A 1 190 ? -8.150 7.578 17.914 1.00 85.69 190 VAL A CA 1
ATOM 1487 C C . VAL A 1 190 ? -8.039 8.434 19.169 1.00 85.69 190 VAL A C 1
ATOM 1489 O O . VAL A 1 190 ? -7.886 9.651 19.088 1.00 85.69 190 VAL A O 1
ATOM 1492 N N . THR A 1 191 ? -8.109 7.791 20.332 1.00 82.88 191 THR A N 1
ATOM 1493 C CA . THR A 1 191 ? -8.005 8.458 21.644 1.00 82.88 191 THR A CA 1
ATOM 1494 C C . THR A 1 191 ? -6.792 8.003 22.454 1.00 82.88 191 THR A C 1
ATOM 1496 O O . THR A 1 191 ? -6.491 8.595 23.486 1.00 82.88 191 THR A O 1
ATOM 1499 N N . GLN A 1 192 ? -6.098 6.952 22.012 1.00 81.50 192 GLN A N 1
ATOM 1500 C CA . GLN A 1 192 ? -4.971 6.358 22.729 1.00 81.50 192 GLN A CA 1
ATOM 1501 C C . GLN A 1 192 ? -3.716 7.242 22.578 1.00 81.50 192 GLN A C 1
ATOM 1503 O O . GLN A 1 192 ? -3.421 7.676 21.453 1.00 81.50 192 GLN A O 1
ATOM 1508 N N . PRO A 1 193 ? -2.954 7.505 23.658 1.00 80.44 193 PRO A N 1
ATOM 1509 C CA . PRO A 1 193 ? -1.667 8.201 23.585 1.00 80.44 193 PRO A CA 1
ATOM 1510 C C . PRO A 1 193 ? -0.706 7.565 22.566 1.00 80.44 193 PRO A C 1
ATOM 1512 O O . PRO A 1 193 ? -0.852 6.415 22.187 1.00 80.44 193 PRO A O 1
ATOM 1515 N N . GLY A 1 194 ? 0.262 8.317 22.037 1.00 81.00 194 GLY A N 1
ATOM 1516 C CA . GLY A 1 194 ? 1.258 7.766 21.098 1.00 81.00 194 GLY A CA 1
ATOM 1517 C C . GLY A 1 194 ? 0.719 7.302 19.733 1.00 81.00 194 GLY A C 1
ATOM 1518 O O . GLY A 1 194 ? 1.489 6.804 18.910 1.00 81.00 194 GLY A O 1
ATOM 1519 N N . SER A 1 195 ? -0.580 7.464 19.467 1.00 86.94 195 SER A N 1
ATOM 1520 C CA . SER A 1 195 ? -1.186 7.132 18.179 1.00 86.94 195 SER A CA 1
ATOM 1521 C C . SER A 1 195 ? -0.727 8.076 17.074 1.00 86.94 195 SER A C 1
ATOM 1523 O O . SER A 1 195 ? -0.534 9.270 17.299 1.00 86.94 195 SER A O 1
ATOM 1525 N N . ILE A 1 196 ? -0.576 7.545 15.859 1.00 88.25 196 ILE A N 1
ATOM 1526 C CA . ILE A 1 196 ? -0.113 8.318 14.701 1.00 88.25 196 ILE A CA 1
ATOM 1527 C C . ILE A 1 196 ? -1.116 8.173 13.563 1.00 88.25 196 ILE A C 1
ATOM 1529 O O . ILE A 1 196 ? -1.489 7.060 13.189 1.00 88.25 196 ILE A O 1
ATOM 1533 N N . VAL A 1 197 ? -1.522 9.309 12.999 1.00 89.19 197 VAL A N 1
ATOM 1534 C CA . VAL A 1 197 ? -2.384 9.393 11.819 1.00 89.19 197 VAL A CA 1
ATOM 1535 C C . VAL A 1 197 ? -1.579 9.993 10.672 1.00 89.19 197 VAL A C 1
ATOM 1537 O O . VAL A 1 197 ? -0.979 11.057 10.822 1.00 89.19 197 VAL A O 1
ATOM 1540 N N . ALA A 1 198 ? -1.578 9.326 9.523 1.00 87.94 198 ALA A N 1
ATOM 1541 C CA . ALA A 1 198 ? -1.002 9.822 8.281 1.00 87.94 198 ALA A CA 1
ATOM 1542 C C . ALA A 1 198 ? -2.081 9.827 7.193 1.00 87.94 198 ALA A C 1
ATOM 1544 O O . ALA A 1 198 ? -2.726 8.807 6.969 1.00 87.94 198 ALA A O 1
ATOM 1545 N N . GLY A 1 199 ? -2.276 10.965 6.526 1.00 85.00 199 GLY A N 1
ATOM 1546 C CA . GLY A 1 199 ? -3.225 11.120 5.419 1.00 85.00 199 GLY A CA 1
ATOM 1547 C C . GLY A 1 199 ? -2.526 11.390 4.088 1.00 85.00 199 GLY A C 1
ATOM 1548 O O . GLY A 1 199 ? -1.461 12.013 4.058 1.00 85.00 199 GLY A O 1
ATOM 1549 N N . LEU A 1 200 ? -3.115 10.925 2.983 1.00 78.62 200 LEU A N 1
ATOM 1550 C CA . LEU A 1 200 ? -2.711 11.330 1.633 1.00 78.62 200 LEU A CA 1
ATOM 1551 C C . LEU A 1 200 ? -3.184 12.760 1.376 1.00 78.62 200 LEU A C 1
ATOM 1553 O O . LEU A 1 200 ? -4.377 12.986 1.419 1.00 78.62 200 LEU A O 1
ATOM 1557 N N . LEU A 1 201 ? -2.283 13.704 1.090 1.00 63.69 201 LEU A N 1
ATOM 1558 C CA . LEU A 1 201 ? -2.616 15.127 0.912 1.00 63.69 201 LEU A CA 1
ATOM 1559 C C . LEU A 1 201 ? -3.926 15.374 0.137 1.00 63.69 201 LEU A C 1
ATOM 1561 O O . LEU A 1 201 ? -4.086 14.926 -1.000 1.00 63.69 201 LEU A O 1
ATOM 1565 N N . SER A 1 202 ? -4.808 16.173 0.735 1.00 42.81 202 SER A N 1
ATOM 1566 C CA . SER A 1 202 ? -6.035 16.676 0.129 1.00 42.81 202 SER A CA 1
ATOM 1567 C C . SER A 1 202 ? -5.736 17.354 -1.206 1.00 42.81 202 SER A C 1
ATOM 1569 O O . SER A 1 202 ? -4.936 18.292 -1.278 1.00 42.81 202 SER A O 1
ATOM 1571 N N . ILE A 1 203 ? -6.452 16.956 -2.257 1.00 40.16 203 ILE A N 1
ATOM 1572 C CA . ILE A 1 203 ? -6.564 17.782 -3.459 1.00 40.16 203 ILE A CA 1
ATOM 1573 C C . ILE A 1 203 ? -7.359 19.029 -3.060 1.00 40.16 203 ILE A C 1
ATOM 1575 O O . ILE A 1 203 ? -8.543 18.943 -2.734 1.00 40.16 203 ILE A O 1
ATOM 1579 N N . VAL A 1 204 ? -6.710 20.194 -3.068 1.00 37.47 204 VAL A N 1
ATOM 1580 C CA . VAL A 1 204 ? -7.411 21.477 -2.971 1.00 37.47 204 VAL A CA 1
ATOM 1581 C C . VAL A 1 204 ? -8.202 21.652 -4.264 1.00 37.47 204 VAL A C 1
ATOM 1583 O O . VAL A 1 204 ? -7.628 21.891 -5.322 1.00 37.47 204 VAL A O 1
ATOM 1586 N N . VAL A 1 205 ? -9.523 21.503 -4.190 1.00 32.84 205 VAL A N 1
ATOM 1587 C CA . VAL A 1 205 ? -10.424 21.884 -5.280 1.00 32.84 205 VAL A CA 1
ATOM 1588 C C . VAL A 1 205 ? -10.661 23.386 -5.153 1.00 32.84 205 VAL A C 1
ATOM 1590 O O . VAL A 1 205 ? -11.510 23.817 -4.376 1.00 32.84 205 VAL A O 1
ATOM 1593 N N . SER A 1 206 ? -9.873 24.196 -5.858 1.00 36.66 206 SER A N 1
ATOM 1594 C CA . SER A 1 206 ? -10.197 25.607 -6.070 1.00 36.66 206 SER A CA 1
ATOM 1595 C C . SER A 1 206 ? -11.130 25.740 -7.275 1.00 36.66 206 SER A C 1
ATOM 1597 O O . SER A 1 206 ? -10.974 25.058 -8.288 1.00 36.66 206 SER A O 1
ATOM 1599 N N . ASN A 1 207 ? -12.138 26.602 -7.155 1.00 30.44 207 ASN A N 1
ATOM 1600 C CA 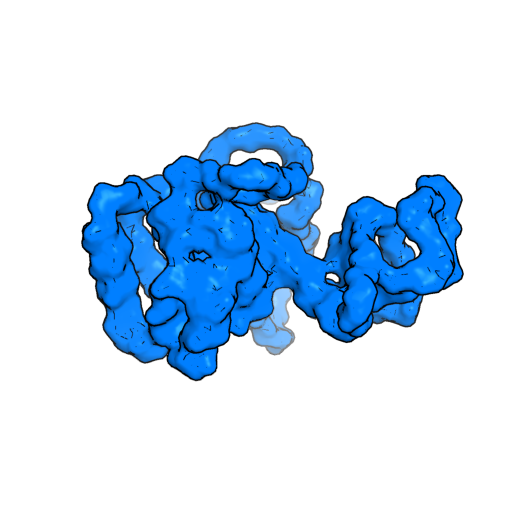. ASN A 1 207 ? -13.015 26.951 -8.266 1.00 30.44 207 ASN A CA 1
ATOM 1601 C C . ASN A 1 207 ? -12.223 27.848 -9.243 1.00 30.44 207 ASN A C 1
ATOM 1603 O O . ASN A 1 207 ? -11.694 28.864 -8.784 1.00 30.44 207 ASN A O 1
ATOM 1607 N N . PRO A 1 208 ? -12.121 27.527 -10.550 1.00 41.94 208 PRO A N 1
ATOM 1608 C CA . PRO A 1 208 ? -11.347 28.328 -11.507 1.00 41.94 208 PRO A CA 1
ATOM 1609 C C . PRO A 1 208 ? -11.805 29.792 -11.611 1.00 41.94 208 PRO A C 1
ATOM 1611 O O . PRO A 1 208 ? -11.027 30.646 -12.021 1.00 41.94 208 PRO A O 1
ATOM 1614 N N . SER A 1 209 ? -13.047 30.095 -11.220 1.00 39.66 209 SER A N 1
ATOM 1615 C CA . SER A 1 209 ? -13.627 31.445 -11.256 1.00 39.66 209 SER A CA 1
ATOM 1616 C C . SER A 1 209 ? -13.186 32.358 -10.108 1.00 39.66 209 SER A C 1
ATOM 1618 O O . SER A 1 209 ? -13.474 33.551 -10.136 1.00 39.66 209 SER A O 1
ATOM 1620 N N . VAL A 1 210 ? -12.520 31.826 -9.081 1.00 38.78 210 VAL A N 1
ATOM 1621 C CA . VAL A 1 210 ? -11.977 32.641 -7.991 1.00 38.78 210 VAL A CA 1
ATOM 1622 C C . VAL A 1 210 ? -10.548 33.017 -8.371 1.00 38.78 210 VAL A C 1
ATOM 1624 O O . VAL A 1 210 ? -9.621 32.231 -8.168 1.00 38.78 210 VAL A O 1
ATOM 1627 N N . GLN A 1 211 ? -10.368 34.222 -8.926 1.00 38.19 211 GLN A N 1
ATOM 1628 C CA . GLN A 1 211 ? -9.048 34.850 -9.004 1.00 38.19 211 GLN A CA 1
ATOM 1629 C C . GLN A 1 211 ? -8.516 34.968 -7.578 1.00 38.19 211 GLN A C 1
ATOM 1631 O O . GLN A 1 211 ? -8.964 35.782 -6.773 1.00 38.19 211 GLN A O 1
ATOM 1636 N N . SER A 1 212 ? -7.593 34.074 -7.249 1.00 36.28 212 SER A N 1
ATOM 1637 C CA . SER A 1 212 ? -6.820 34.169 -6.022 1.00 36.28 212 SER A CA 1
ATOM 1638 C C . SER A 1 212 ? -5.953 35.425 -6.161 1.00 36.28 212 SER A C 1
ATOM 1640 O O . SER A 1 212 ? -5.342 35.573 -7.222 1.00 36.28 212 SER A O 1
ATOM 1642 N N . PRO A 1 213 ? -5.892 36.335 -5.170 1.00 31.69 213 PRO A N 1
ATOM 1643 C CA . PRO A 1 213 ? -4.940 37.440 -5.231 1.00 31.69 213 PRO A CA 1
ATOM 1644 C C . PRO A 1 213 ? -3.549 36.851 -5.475 1.00 31.69 213 PRO A C 1
ATOM 1646 O O . PRO A 1 213 ? -3.205 35.847 -4.839 1.00 31.69 213 PRO A O 1
ATOM 1649 N N . GLU A 1 214 ? -2.806 37.407 -6.440 1.00 37.78 214 GLU A N 1
ATOM 1650 C CA . GLU A 1 214 ? -1.491 36.898 -6.835 1.00 37.78 214 GLU A CA 1
ATOM 1651 C C . GLU A 1 214 ? -0.619 36.722 -5.593 1.00 37.78 214 GLU A C 1
ATOM 1653 O O . GLU A 1 214 ? -0.122 37.669 -4.990 1.00 37.78 214 GLU A O 1
ATOM 1658 N N . THR A 1 215 ? -0.492 35.469 -5.170 1.00 27.98 215 THR A N 1
ATOM 1659 C CA . THR A 1 215 ? 0.354 35.070 -4.060 1.00 27.98 215 THR A CA 1
ATOM 1660 C C . THR A 1 215 ? 1.555 34.394 -4.707 1.00 27.98 215 THR A C 1
ATOM 1662 O O . THR A 1 215 ? 1.356 33.411 -5.429 1.00 27.98 215 THR A O 1
ATOM 1665 N N . PRO A 1 216 ? 2.791 34.879 -4.506 1.00 29.23 216 PRO A N 1
ATOM 1666 C CA . PRO A 1 216 ? 3.971 34.294 -5.125 1.00 29.23 216 PRO A CA 1
ATOM 1667 C C . PRO A 1 216 ? 4.291 32.967 -4.426 1.00 29.23 216 PRO A C 1
ATOM 1669 O O . PRO A 1 216 ? 5.110 32.888 -3.514 1.00 29.23 216 PRO A O 1
ATOM 1672 N N . LEU A 1 217 ? 3.595 31.903 -4.817 1.00 28.42 217 LEU A N 1
ATOM 1673 C CA . LEU A 1 217 ? 3.735 30.573 -4.237 1.00 28.42 217 LEU A CA 1
ATOM 1674 C C . LEU A 1 217 ? 4.604 29.702 -5.144 1.00 28.42 217 LEU A C 1
ATOM 1676 O O . LEU A 1 217 ? 4.136 29.036 -6.066 1.00 28.42 217 LEU A O 1
ATOM 1680 N N . ARG A 1 218 ? 5.904 29.679 -4.830 1.00 25.88 218 ARG A N 1
ATOM 1681 C CA . ARG A 1 218 ? 6.790 28.574 -5.209 1.00 25.88 218 ARG A CA 1
ATOM 1682 C C . ARG A 1 218 ? 6.349 27.316 -4.460 1.00 25.88 218 ARG A C 1
ATOM 1684 O O . ARG A 1 218 ? 6.441 27.240 -3.237 1.00 25.88 218 ARG A O 1
ATOM 1691 N N . LEU A 1 219 ? 5.905 26.321 -5.221 1.00 24.44 219 LEU A N 1
ATOM 1692 C CA . LEU A 1 219 ? 5.691 24.947 -4.775 1.00 24.44 219 LEU A CA 1
ATOM 1693 C C . LEU A 1 219 ? 7.002 24.365 -4.223 1.00 24.44 219 LEU A C 1
ATOM 1695 O O . LEU A 1 219 ? 7.944 24.133 -4.975 1.00 24.44 219 LEU A O 1
ATOM 1699 N N . ALA A 1 220 ? 7.055 24.093 -2.920 1.00 27.03 220 ALA A N 1
ATOM 1700 C CA . ALA A 1 220 ? 8.086 23.245 -2.330 1.00 27.03 220 ALA A CA 1
ATOM 1701 C C . ALA A 1 220 ? 7.501 21.846 -2.089 1.00 27.03 220 ALA A C 1
ATOM 1703 O O . ALA A 1 220 ? 6.910 21.554 -1.049 1.00 27.03 220 ALA A O 1
ATOM 1704 N N . SER A 1 221 ? 7.666 20.974 -3.082 1.00 29.78 221 SER A N 1
ATOM 1705 C CA . SER A 1 221 ? 7.425 19.535 -3.009 1.00 29.78 221 SER A CA 1
ATOM 1706 C C . SER A 1 221 ? 8.237 18.913 -1.871 1.00 29.78 221 SER A C 1
ATOM 1708 O O . SER A 1 221 ? 9.443 18.704 -1.977 1.00 29.78 221 SER A O 1
ATOM 1710 N N . THR A 1 222 ? 7.588 18.532 -0.769 1.00 31.58 222 THR A N 1
ATOM 1711 C CA . THR A 1 222 ? 8.253 17.807 0.334 1.00 31.58 222 THR A CA 1
ATOM 1712 C C . THR A 1 222 ? 8.505 16.322 0.011 1.00 31.58 222 THR A C 1
ATOM 1714 O O . THR A 1 222 ? 8.655 15.503 0.913 1.00 31.58 222 THR A O 1
ATOM 1717 N N . PHE A 1 223 ? 8.607 15.976 -1.276 1.00 37.00 223 PHE A N 1
ATOM 1718 C CA . PHE A 1 223 ? 9.158 14.706 -1.756 1.00 37.00 223 PHE A CA 1
ATOM 1719 C C . PHE A 1 223 ? 10.702 14.685 -1.667 1.00 37.00 223 PHE A C 1
ATOM 1721 O O . PHE A 1 223 ? 11.310 13.625 -1.718 1.00 37.00 223 PHE A O 1
ATOM 1728 N N . GLN A 1 224 ? 11.357 15.844 -1.492 1.00 35.16 224 GLN A N 1
ATOM 1729 C CA . GLN A 1 224 ? 12.774 16.000 -1.856 1.00 35.16 224 GLN A CA 1
ATOM 1730 C C . GLN A 1 224 ? 13.815 16.115 -0.730 1.00 35.16 224 GLN A C 1
ATOM 1732 O O . GLN A 1 224 ? 14.998 16.125 -1.046 1.00 35.16 224 GLN A O 1
ATOM 1737 N N . ARG A 1 225 ? 13.466 16.216 0.565 1.00 25.64 225 ARG A N 1
ATOM 1738 C CA . ARG A 1 225 ? 14.472 16.650 1.573 1.00 25.64 225 ARG A CA 1
ATOM 1739 C C . ARG A 1 225 ? 14.820 15.700 2.714 1.00 25.64 225 ARG A C 1
ATOM 1741 O O . ARG A 1 225 ? 15.625 16.077 3.556 1.00 25.64 225 ARG A O 1
ATOM 1748 N N . ARG A 1 226 ? 14.259 14.491 2.777 1.00 31.28 226 ARG A N 1
ATOM 1749 C CA . ARG A 1 226 ? 14.438 13.602 3.943 1.00 31.28 226 ARG A CA 1
ATOM 1750 C C . ARG A 1 226 ? 15.111 12.269 3.616 1.00 31.28 226 ARG A C 1
ATOM 1752 O O . ARG A 1 226 ? 14.752 11.251 4.183 1.00 31.28 226 ARG A O 1
ATOM 1759 N N . LEU A 1 227 ? 16.104 12.302 2.728 1.00 33.62 227 LEU A N 1
ATOM 1760 C CA . LEU A 1 227 ? 17.092 11.225 2.594 1.00 33.62 227 LEU A CA 1
ATOM 1761 C C . LEU A 1 227 ? 18.168 11.267 3.700 1.00 33.62 227 LEU A C 1
ATOM 1763 O O . LEU A 1 227 ? 18.941 10.327 3.813 1.00 33.62 227 LEU A O 1
ATOM 1767 N N . PHE A 1 228 ? 18.208 12.302 4.557 1.00 31.55 228 PHE A N 1
ATOM 1768 C CA . PHE A 1 228 ? 19.222 12.422 5.612 1.00 31.55 228 PHE A CA 1
ATOM 1769 C C . PHE A 1 228 ? 18.681 13.072 6.898 1.00 31.55 228 PHE A C 1
ATOM 1771 O O . PHE A 1 228 ? 18.105 14.157 6.861 1.00 31.55 228 PHE A O 1
ATOM 1778 N N . GLY A 1 229 ? 18.937 12.421 8.039 1.00 26.94 229 GLY A N 1
ATOM 1779 C CA . GLY A 1 229 ? 19.250 13.103 9.301 1.00 26.94 229 GLY A CA 1
ATOM 1780 C C . GLY A 1 229 ? 18.114 13.560 10.232 1.00 26.94 229 GLY A C 1
ATOM 1781 O O . GLY A 1 229 ? 17.633 14.682 10.148 1.00 26.94 229 GLY A O 1
ATOM 1782 N N . HIS A 1 230 ? 17.871 12.719 11.242 1.00 26.75 230 HIS A N 1
ATOM 1783 C CA . HIS A 1 230 ? 17.580 13.027 12.656 1.00 26.75 230 HIS A CA 1
ATOM 1784 C C . HIS A 1 230 ? 16.158 13.366 13.152 1.00 26.75 230 HIS A C 1
ATOM 1786 O O . HIS A 1 230 ? 15.295 13.950 12.497 1.00 26.75 230 HIS A O 1
ATOM 1792 N N . ARG A 1 231 ? 15.956 12.841 14.369 1.00 26.75 231 ARG A N 1
ATOM 1793 C CA . ARG A 1 231 ? 14.726 12.479 15.078 1.00 26.75 231 ARG A CA 1
ATOM 1794 C C . ARG A 1 231 ? 13.983 13.690 15.645 1.00 26.75 231 ARG A C 1
ATOM 1796 O O . ARG A 1 231 ? 14.605 14.692 15.977 1.00 26.75 231 ARG A O 1
ATOM 1803 N N . THR A 1 232 ? 12.663 13.530 15.789 1.00 23.59 232 THR A N 1
ATOM 1804 C CA . THR A 1 232 ? 11.756 13.924 16.900 1.00 23.59 232 THR A CA 1
ATOM 1805 C C . THR A 1 232 ? 10.339 14.103 16.326 1.00 23.59 232 THR A C 1
ATOM 1807 O O . THR A 1 232 ? 10.176 14.620 15.217 1.00 23.59 232 THR A O 1
ATOM 1810 N N . LEU A 1 233 ? 9.332 13.598 17.048 1.00 23.88 233 LEU A N 1
ATOM 1811 C CA . LEU A 1 233 ? 7.900 13.596 16.708 1.00 23.88 233 LEU A CA 1
ATOM 1812 C C . LEU A 1 233 ? 7.411 14.955 16.161 1.00 23.88 233 LEU A C 1
ATOM 1814 O O . LEU A 1 233 ? 7.664 15.995 16.763 1.00 23.88 233 LEU A O 1
ATOM 1818 N N . LYS A 1 234 ? 6.685 14.944 15.032 1.00 23.14 234 LYS A N 1
ATOM 1819 C CA . LYS A 1 234 ? 6.022 16.125 14.447 1.00 23.14 234 LYS A CA 1
ATOM 1820 C C . LYS A 1 234 ? 4.616 15.760 13.973 1.00 23.14 234 LYS A C 1
ATOM 1822 O O . LYS A 1 234 ? 4.479 15.035 12.991 1.00 23.14 234 LYS A O 1
ATOM 1827 N N . LEU A 1 235 ? 3.587 16.338 14.592 1.00 23.80 235 LEU A N 1
ATOM 1828 C CA . LEU A 1 235 ? 2.370 16.660 13.847 1.00 23.80 235 LEU A CA 1
ATOM 1829 C C . LEU A 1 235 ? 2.771 17.726 12.814 1.00 23.80 235 LEU A C 1
ATOM 1831 O O . LEU A 1 235 ? 3.222 18.806 13.192 1.00 23.80 235 LEU A O 1
ATOM 1835 N N . ILE A 1 236 ? 2.668 17.431 1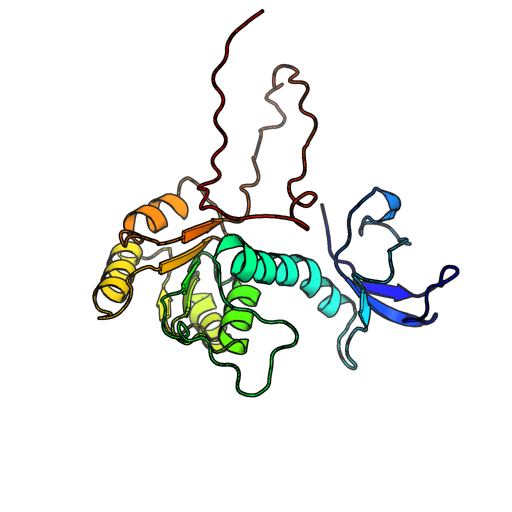1.516 1.00 28.69 236 ILE A N 1
ATOM 1836 C CA . ILE A 1 236 ? 2.902 18.428 10.463 1.00 28.69 236 ILE A CA 1
ATOM 1837 C C . ILE A 1 236 ? 1.547 19.024 10.083 1.00 28.69 236 ILE A C 1
ATOM 1839 O O . ILE A 1 236 ? 0.855 18.520 9.207 1.00 28.69 236 ILE A O 1
ATOM 1843 N N . ALA A 1 237 ? 1.191 20.116 10.754 1.00 25.80 237 ALA A N 1
ATOM 1844 C CA . ALA A 1 237 ? 0.240 21.098 10.255 1.00 25.80 237 ALA A CA 1
ATOM 1845 C C . ALA A 1 237 ? 0.953 22.457 10.283 1.00 25.80 237 ALA A C 1
ATOM 1847 O O . ALA A 1 237 ? 1.351 22.937 11.343 1.00 25.80 237 ALA A O 1
ATOM 1848 N N . LEU A 1 238 ? 1.201 23.033 9.104 1.00 25.59 238 LEU A N 1
ATOM 1849 C CA . LEU A 1 238 ? 1.908 24.304 8.957 1.00 25.59 238 LEU A CA 1
ATOM 1850 C C . LEU A 1 238 ? 0.940 25.461 9.232 1.00 25.59 238 LEU A C 1
ATOM 1852 O O . LEU A 1 238 ? -0.043 25.645 8.518 1.00 25.59 238 LEU A O 1
ATOM 1856 N N . ARG A 1 239 ? 1.252 26.252 10.259 1.00 26.86 239 ARG A N 1
ATOM 1857 C CA . ARG A 1 239 ? 0.712 27.592 10.500 1.00 26.86 239 ARG A CA 1
ATOM 1858 C C . ARG A 1 239 ? 1.887 28.559 10.405 1.00 26.86 239 ARG A C 1
ATOM 1860 O O . ARG A 1 239 ? 2.930 28.276 10.986 1.00 26.86 239 ARG A O 1
ATOM 1867 N N . HIS A 1 240 ? 1.713 29.712 9.769 1.00 25.48 240 HIS A N 1
ATOM 1868 C CA . HIS A 1 240 ? 2.430 30.888 10.242 1.00 25.48 240 HIS A CA 1
ATOM 1869 C C . HIS A 1 240 ? 1.562 32.133 10.154 1.00 25.48 240 HIS A C 1
ATOM 1871 O O . HIS A 1 240 ? 0.923 32.416 9.144 1.00 25.48 240 HIS A O 1
ATOM 1877 N N . THR A 1 241 ? 1.516 32.817 11.287 1.00 27.88 241 THR A N 1
ATOM 1878 C CA . THR A 1 241 ? 0.962 34.144 11.496 1.00 27.88 241 THR A CA 1
ATOM 1879 C C . THR A 1 241 ? 1.902 35.203 10.927 1.00 27.88 241 THR A C 1
ATOM 1881 O O . THR A 1 241 ? 3.124 35.047 10.956 1.00 27.88 241 THR A O 1
ATOM 1884 N N . THR A 1 242 ? 1.276 36.258 10.418 1.00 35.53 242 THR A N 1
ATOM 1885 C CA . THR A 1 242 ? 1.818 37.526 9.917 1.00 35.53 242 THR A CA 1
ATOM 1886 C C . THR A 1 242 ? 2.714 38.253 10.916 1.00 35.53 242 THR A C 1
ATOM 1888 O O . THR A 1 242 ? 2.358 38.296 12.089 1.00 35.53 242 THR A O 1
ATOM 1891 N N . THR A 1 243 ? 3.733 38.959 10.413 1.00 27.33 243 THR A N 1
ATOM 1892 C CA . THR A 1 243 ? 4.015 40.363 10.783 1.00 27.33 243 THR A CA 1
ATOM 1893 C C . THR A 1 243 ? 4.829 41.059 9.689 1.00 27.33 243 THR A C 1
ATOM 1895 O O . THR A 1 243 ? 5.745 40.468 9.123 1.00 27.33 243 THR A O 1
ATOM 1898 N N . ASN A 1 244 ? 4.422 42.300 9.415 1.00 29.70 244 ASN A N 1
ATOM 1899 C CA . ASN A 1 244 ? 4.907 43.242 8.406 1.00 29.70 244 ASN A CA 1
ATOM 1900 C C . ASN A 1 244 ? 6.369 43.667 8.605 1.00 29.70 244 ASN A C 1
ATOM 1902 O O . ASN A 1 244 ? 6.790 43.821 9.751 1.00 29.70 244 ASN A O 1
ATOM 1906 N N . LEU A 1 245 ? 7.055 43.967 7.497 1.00 28.98 245 LEU A N 1
ATOM 1907 C CA . LEU A 1 245 ? 7.743 45.235 7.203 1.00 28.98 245 LEU A CA 1
ATOM 1908 C C . LEU A 1 245 ? 7.979 45.323 5.689 1.00 28.98 245 LEU A C 1
ATOM 1910 O O . LEU A 1 245 ? 8.362 44.284 5.106 1.00 28.98 245 LEU A O 1
#

Secondary structure (DSSP, 8-state):
----EEEE-----TT--S--TT-EEEE---SSGGG-SSSS-----STTEEEPPTT--HHHHTTSHHHHHHHHHIIIIIT-----SS--TT---TTTTS-EEEETTTSHHHHHHHHHHHHTT---EEEE--GGGHHHHHHTT-SEEE-TT-TTHHHHHHHHHHTSS--S--EEEESS--TTTHHHHHHHH--STT-EEEE--------TTS-----------TTSS-SS-----------------

Radius of gyration: 20.6 Å; chains: 1; bounding box: 51×61×53 Å